Protein AF-A0A5C6LWB4-F1 (afdb_monomer_lite)

Organism: NCBI:txid79329

pLDDT: mean 80.81, std 18.56, range [27.53, 98.62]

Sequence (299 aa):
MVITASRKPGVINKKGVLVIDTIYKSIYPFRNNLTIAGDQDGNNMVLLDTAGKRITPPAGIQDANALKAYYEKIPVNERTKGHLIDGRYLVDMGNGITLNVRHGDAYYMDERKYVLWQFAKTADLPHHYDIDYQLMGYYPIKDDPAPVYHCKQALPSGVFSLTVMPDIREAENGFSNAGGYRTILANRSGQAITFNTYDHGLLMRMQAKTNTGDWRDIEDIARGCGNGFSDMTLRSGHYLHLTSPAYSGAIKTKLRLRFTYVSYGRSHTIFSNEFDGSINPGQLWRSEWNFPSTDYLRP

Structure (mmCIF, N/CA/C/O backbone):
data_AF-A0A5C6LWB4-F1
#
_entry.id   AF-A0A5C6LWB4-F1
#
loop_
_atom_site.group_PDB
_atom_site.id
_atom_site.type_symbol
_atom_site.label_atom_id
_atom_site.label_alt_id
_atom_site.label_comp_id
_atom_site.label_asym_id
_atom_site.label_entity_id
_atom_site.label_seq_id
_atom_site.pdbx_PDB_ins_code
_atom_site.Cartn_x
_atom_site.Cartn_y
_atom_site.Cartn_z
_atom_site.occupancy
_atom_site.B_iso_or_equiv
_atom_site.auth_seq_id
_atom_site.auth_comp_id
_atom_site.auth_asym_id
_atom_site.auth_atom_id
_atom_site.pdbx_PDB_model_num
ATOM 1 N N . MET A 1 1 ? 12.375 -3.338 -15.175 1.00 57.81 1 MET A N 1
ATOM 2 C CA . MET A 1 1 ? 13.617 -3.700 -14.433 1.00 57.81 1 MET A CA 1
ATOM 3 C C . MET A 1 1 ? 13.348 -3.522 -12.940 1.00 57.81 1 MET A C 1
ATOM 5 O O . MET A 1 1 ? 12.563 -2.649 -12.607 1.00 57.81 1 MET A O 1
ATOM 9 N N . VAL A 1 2 ? 13.933 -4.335 -12.055 1.00 56.06 2 VAL A N 1
ATOM 10 C CA . VAL A 1 2 ? 13.831 -4.178 -10.586 1.00 56.06 2 VAL A CA 1
ATOM 11 C C . VAL A 1 2 ? 15.204 -3.853 -10.001 1.00 56.06 2 VAL A C 1
ATOM 13 O O . VAL A 1 2 ? 16.206 -4.302 -10.548 1.00 56.06 2 VAL A O 1
ATOM 16 N N . ILE A 1 3 ? 15.270 -3.083 -8.914 1.00 60.41 3 ILE A N 1
ATOM 17 C CA . ILE A 1 3 ? 16.524 -2.751 -8.218 1.00 60.41 3 ILE A CA 1
ATOM 18 C C . ILE A 1 3 ? 16.369 -3.147 -6.750 1.00 60.41 3 ILE A C 1
ATOM 20 O O . ILE A 1 3 ? 15.380 -2.795 -6.112 1.00 60.41 3 ILE A O 1
ATOM 24 N N . THR A 1 4 ? 17.327 -3.903 -6.218 1.00 59.97 4 THR A N 1
ATOM 25 C CA . THR A 1 4 ? 17.326 -4.311 -4.804 1.00 59.97 4 THR A CA 1
ATOM 26 C C . THR A 1 4 ? 17.886 -3.224 -3.890 1.00 59.97 4 THR A C 1
ATOM 28 O O . THR A 1 4 ? 18.530 -2.278 -4.343 1.00 59.97 4 THR A O 1
ATOM 31 N N . ALA A 1 5 ? 17.737 -3.401 -2.574 1.00 48.06 5 ALA A N 1
ATOM 32 C CA . ALA A 1 5 ? 18.363 -2.535 -1.569 1.00 48.06 5 ALA A CA 1
ATOM 33 C C . ALA A 1 5 ? 19.899 -2.448 -1.703 1.00 48.06 5 ALA A C 1
ATOM 35 O O . ALA A 1 5 ? 20.496 -1.439 -1.338 1.00 48.06 5 ALA A O 1
ATOM 36 N N . SER A 1 6 ? 20.548 -3.469 -2.280 1.00 60.28 6 SER A N 1
ATOM 37 C CA . SER A 1 6 ? 21.988 -3.464 -2.580 1.00 60.28 6 SER A CA 1
ATOM 38 C C . SER A 1 6 ? 22.337 -2.804 -3.921 1.00 60.28 6 SER A C 1
ATOM 40 O O . SER A 1 6 ? 23.477 -2.902 -4.373 1.00 60.28 6 SER A O 1
ATOM 42 N N . ARG A 1 7 ? 21.370 -2.121 -4.554 1.00 73.06 7 ARG A N 1
ATOM 43 C CA . ARG A 1 7 ? 21.490 -1.419 -5.843 1.00 73.06 7 ARG A CA 1
ATOM 44 C C . ARG A 1 7 ? 21.867 -2.319 -7.018 1.00 73.06 7 ARG A C 1
ATOM 46 O O . ARG A 1 7 ? 22.409 -1.845 -8.014 1.00 73.06 7 ARG A O 1
ATOM 53 N N . LYS A 1 8 ? 21.573 -3.615 -6.925 1.00 77.00 8 LYS A N 1
ATOM 54 C CA . LYS A 1 8 ? 21.804 -4.555 -8.022 1.00 77.00 8 LYS A CA 1
ATOM 55 C C . LYS A 1 8 ? 20.540 -4.698 -8.874 1.00 77.00 8 LYS A C 1
ATOM 57 O O . LYS A 1 8 ? 19.478 -4.995 -8.313 1.00 77.00 8 LYS A O 1
ATOM 62 N N . PRO A 1 9 ? 20.617 -4.473 -10.196 1.00 76.88 9 PRO A N 1
ATOM 63 C CA . PRO A 1 9 ? 19.467 -4.619 -11.076 1.00 76.88 9 PRO A CA 1
ATOM 64 C C . PRO A 1 9 ? 19.109 -6.091 -11.311 1.00 76.88 9 PRO A C 1
ATOM 66 O O . PRO A 1 9 ? 19.978 -6.956 -11.341 1.00 76.88 9 PRO A O 1
ATOM 69 N N . GLY A 1 10 ? 17.825 -6.348 -11.547 1.00 79.44 10 GLY A N 1
ATOM 70 C CA . GLY A 1 10 ? 17.274 -7.612 -12.030 1.00 79.44 10 GLY A CA 1
ATOM 71 C C . GLY A 1 10 ? 16.169 -7.375 -13.061 1.00 79.44 10 GLY A C 1
ATOM 72 O O . GLY A 1 10 ? 15.691 -6.251 -13.253 1.00 79.44 10 GLY A O 1
ATOM 73 N N . VAL A 1 11 ? 15.733 -8.434 -13.739 1.00 79.00 11 VAL A N 1
ATOM 74 C CA . VAL A 1 11 ? 14.663 -8.359 -14.749 1.00 79.00 11 VAL A CA 1
ATOM 75 C C . VAL A 1 11 ? 13.534 -9.295 -14.360 1.00 79.00 11 VAL A C 1
ATOM 77 O O . VAL A 1 11 ? 13.777 -10.461 -14.074 1.00 79.00 11 VAL A O 1
ATOM 80 N N . ILE A 1 12 ? 12.303 -8.787 -14.377 1.00 69.88 12 ILE A N 1
ATOM 81 C CA . ILE A 1 12 ? 11.076 -9.565 -14.182 1.00 69.88 12 ILE A CA 1
ATOM 82 C C . ILE A 1 12 ? 10.326 -9.675 -15.513 1.00 69.88 12 ILE A C 1
ATOM 84 O O . ILE A 1 12 ? 10.354 -8.744 -16.317 1.00 69.88 12 ILE A O 1
ATOM 88 N N . ASN A 1 13 ? 9.669 -10.804 -15.762 1.00 72.88 13 ASN A N 1
ATOM 89 C CA . ASN A 1 13 ? 8.846 -10.994 -16.957 1.00 72.88 13 ASN A CA 1
ATOM 90 C C . ASN A 1 13 ? 7.405 -10.477 -16.763 1.00 72.88 13 ASN A C 1
ATOM 92 O O . ASN A 1 13 ? 7.024 -10.030 -15.681 1.00 72.88 13 ASN A O 1
ATOM 96 N N . LYS A 1 14 ? 6.566 -10.603 -17.805 1.00 59.12 14 LYS A N 1
ATOM 97 C CA . LYS A 1 14 ? 5.150 -10.171 -17.799 1.00 59.12 14 LYS A CA 1
ATOM 98 C C . LYS A 1 14 ? 4.276 -10.844 -16.724 1.00 59.12 14 LYS A C 1
ATOM 100 O O . LYS A 1 14 ? 3.179 -10.373 -16.465 1.00 59.12 14 LYS A O 1
ATOM 105 N N . LYS A 1 15 ? 4.736 -11.941 -16.112 1.00 65.12 15 LYS A N 1
ATOM 106 C CA . LYS A 1 15 ? 4.049 -12.646 -15.016 1.00 65.12 15 LYS A CA 1
ATOM 107 C C . LYS A 1 15 ? 4.567 -12.233 -13.630 1.00 65.12 15 LYS A C 1
ATOM 109 O O . LYS A 1 15 ? 4.210 -12.864 -12.645 1.00 65.12 15 LYS A O 1
ATOM 114 N N . GLY A 1 16 ? 5.450 -11.232 -13.549 1.00 56.75 16 GLY A N 1
ATOM 115 C CA . GLY A 1 16 ? 6.088 -10.806 -12.300 1.00 56.75 16 GLY A CA 1
ATOM 116 C C . GLY A 1 16 ? 7.175 -11.759 -11.790 1.00 56.75 16 GLY A C 1
ATOM 117 O O . GLY A 1 16 ? 7.636 -11.606 -10.663 1.00 56.75 16 GLY A O 1
ATOM 118 N N . VAL A 1 17 ? 7.599 -12.738 -12.597 1.00 70.50 17 VAL A N 1
ATOM 119 C CA . VAL A 1 17 ? 8.642 -13.703 -12.220 1.00 70.50 17 VAL A CA 1
ATOM 120 C C . VAL A 1 17 ? 10.015 -13.119 -12.536 1.00 70.50 17 VAL A C 1
ATOM 122 O O . VAL A 1 17 ? 10.234 -12.648 -13.653 1.00 70.50 17 VAL A O 1
ATOM 125 N N . LEU A 1 18 ? 10.939 -13.176 -11.574 1.00 71.44 18 LEU A N 1
ATOM 126 C CA . LEU A 1 18 ? 12.344 -12.806 -11.760 1.00 71.44 18 LEU A CA 1
ATOM 127 C C . LEU A 1 18 ? 13.003 -13.756 -12.768 1.00 71.44 18 LEU A C 1
ATOM 129 O O . LEU A 1 18 ? 13.075 -14.958 -12.534 1.00 71.44 18 LEU A O 1
ATOM 133 N N . VAL A 1 19 ? 13.448 -13.209 -13.898 1.00 81.06 19 VAL A N 1
ATOM 134 C CA . VAL A 1 19 ? 14.113 -13.946 -14.982 1.00 81.06 19 VAL A CA 1
ATOM 135 C C . VAL A 1 19 ? 15.610 -13.669 -15.042 1.00 81.06 19 VAL A C 1
ATOM 137 O O . VAL A 1 19 ? 16.363 -14.576 -15.354 1.00 81.06 19 VAL A O 1
ATOM 140 N N . ILE A 1 20 ? 16.067 -12.464 -14.687 1.00 81.38 20 ILE A N 1
ATOM 141 C CA . ILE A 1 20 ? 17.496 -12.183 -14.479 1.00 81.38 20 ILE A CA 1
ATOM 142 C C . ILE A 1 20 ? 17.686 -11.778 -13.027 1.00 81.38 20 ILE A C 1
ATOM 144 O O . ILE A 1 20 ? 17.099 -10.789 -12.582 1.00 81.38 20 ILE A O 1
ATOM 148 N N . ASP A 1 21 ? 18.497 -12.555 -12.313 1.00 82.88 21 ASP A N 1
ATOM 149 C CA . ASP A 1 21 ? 18.759 -12.364 -10.891 1.00 82.88 21 ASP A CA 1
ATOM 150 C C . ASP A 1 21 ? 19.533 -11.063 -10.618 1.00 82.88 21 ASP A C 1
ATOM 152 O O . ASP A 1 21 ? 20.300 -10.557 -11.438 1.00 82.88 21 ASP A O 1
ATOM 156 N N . THR A 1 22 ? 19.352 -10.548 -9.412 1.00 84.56 22 THR A N 1
ATOM 157 C CA . THR A 1 22 ? 19.897 -9.298 -8.877 1.00 84.56 22 THR A CA 1
ATOM 158 C C . THR A 1 22 ? 21.344 -9.448 -8.403 1.00 84.56 22 THR A C 1
ATOM 160 O O . THR A 1 22 ? 21.759 -8.905 -7.380 1.00 84.56 22 THR A O 1
ATOM 163 N N . ILE A 1 23 ? 22.135 -10.227 -9.140 1.00 89.19 23 ILE A N 1
ATOM 164 C CA . ILE A 1 23 ? 23.535 -10.528 -8.814 1.00 89.19 23 ILE A CA 1
ATOM 165 C C . ILE A 1 23 ? 24.520 -9.644 -9.583 1.00 89.19 23 ILE A C 1
ATOM 167 O O . ILE A 1 23 ? 25.641 -9.433 -9.110 1.00 89.19 23 ILE A O 1
ATOM 171 N N . TYR A 1 24 ? 24.085 -9.091 -10.717 1.00 86.94 24 TYR A N 1
ATOM 172 C CA . TYR A 1 24 ? 24.870 -8.220 -11.589 1.00 86.94 24 TYR A CA 1
ATOM 173 C C . TYR A 1 24 ? 24.910 -6.786 -11.056 1.00 86.94 24 TYR A C 1
ATOM 175 O O . TYR A 1 24 ? 24.019 -6.364 -10.325 1.00 86.94 24 TYR A O 1
ATOM 183 N N . LYS A 1 25 ? 25.950 -6.026 -11.412 1.00 86.31 25 LYS A N 1
ATOM 184 C CA . LYS A 1 25 ? 26.013 -4.582 -11.126 1.00 86.31 25 LYS A CA 1
ATOM 185 C C . LYS A 1 25 ? 25.412 -3.753 -12.260 1.00 86.31 25 LYS A C 1
ATOM 187 O O . LYS A 1 25 ? 24.976 -2.632 -12.027 1.00 86.31 25 LYS A O 1
ATOM 192 N N . SER A 1 26 ? 25.389 -4.299 -13.473 1.00 83.06 26 SER A N 1
ATOM 193 C CA . SER A 1 26 ? 24.797 -3.677 -14.652 1.00 83.06 26 SER A CA 1
ATOM 194 C C . SER A 1 26 ? 24.032 -4.716 -15.477 1.00 83.06 26 SER A C 1
ATOM 196 O O . SER A 1 26 ? 24.459 -5.864 -15.603 1.00 83.06 26 SER A O 1
ATOM 198 N N . ILE A 1 27 ? 22.884 -4.314 -16.024 1.00 83.31 27 ILE A N 1
ATOM 199 C CA . ILE A 1 27 ? 22.122 -5.068 -17.027 1.00 83.31 27 ILE A CA 1
ATOM 200 C C . ILE A 1 27 ? 21.783 -4.081 -18.136 1.00 83.31 27 ILE A C 1
ATOM 202 O O . ILE A 1 27 ? 21.199 -3.028 -17.876 1.00 83.31 27 ILE A O 1
ATOM 206 N N . TYR A 1 28 ? 22.168 -4.405 -19.364 1.00 83.88 28 TYR A N 1
ATOM 207 C CA . TYR A 1 28 ? 21.891 -3.565 -20.520 1.00 83.88 28 TYR A CA 1
ATOM 208 C C . TYR A 1 28 ? 20.440 -3.781 -20.991 1.00 83.88 28 TYR A C 1
ATOM 210 O O . TYR A 1 28 ? 19.790 -4.762 -20.615 1.00 83.88 28 TYR A O 1
ATOM 218 N N . PRO A 1 29 ? 19.883 -2.882 -21.818 1.00 80.19 29 PRO A N 1
ATOM 219 C CA . PRO A 1 29 ? 18.596 -3.128 -22.467 1.00 80.19 29 PRO A CA 1
ATOM 220 C C . PRO A 1 29 ? 18.587 -4.450 -23.252 1.00 80.19 29 PRO A C 1
ATOM 222 O O . PRO A 1 29 ? 19.631 -5.033 -23.514 1.00 80.19 29 PRO A O 1
ATOM 225 N N . PHE A 1 30 ? 17.421 -4.949 -23.646 1.00 81.38 30 PHE A N 1
ATOM 226 C CA . PHE A 1 30 ? 17.372 -6.084 -24.568 1.00 81.38 30 PHE A CA 1
ATOM 227 C C . PHE A 1 30 ? 17.515 -5.607 -26.020 1.00 81.38 30 PHE A C 1
ATOM 229 O O . PHE A 1 30 ? 16.911 -4.613 -26.415 1.00 81.38 30 PHE A O 1
ATOM 236 N N . ARG A 1 31 ? 18.270 -6.350 -26.832 1.00 81.50 31 ARG A N 1
ATOM 237 C CA . ARG A 1 31 ? 18.381 -6.225 -28.289 1.00 81.50 31 ARG A CA 1
ATOM 238 C C . ARG A 1 31 ? 18.106 -7.578 -28.910 1.00 81.50 31 ARG A C 1
ATOM 240 O O . ARG A 1 31 ? 18.829 -8.537 -28.665 1.00 81.50 31 ARG A O 1
ATOM 247 N N . ASN A 1 32 ? 17.032 -7.661 -29.687 1.00 83.12 32 ASN A N 1
ATOM 248 C CA . ASN A 1 32 ? 16.614 -8.906 -30.330 1.00 83.12 32 ASN A CA 1
ATOM 249 C C . ASN A 1 32 ? 16.542 -10.109 -29.367 1.00 83.12 32 ASN A C 1
ATOM 251 O O . ASN A 1 32 ? 17.082 -11.176 -29.645 1.00 83.12 32 ASN A O 1
ATOM 255 N N . ASN A 1 33 ? 15.880 -9.916 -28.222 1.00 85.81 33 ASN A N 1
ATOM 256 C CA . ASN A 1 33 ? 15.724 -10.916 -27.154 1.00 85.81 33 ASN A CA 1
ATOM 257 C C . ASN A 1 33 ? 17.022 -11.326 -26.432 1.00 85.81 33 ASN A C 1
ATOM 259 O O . ASN A 1 33 ? 17.005 -12.290 -25.669 1.00 85.81 33 ASN A O 1
ATOM 263 N N . LEU A 1 34 ? 18.116 -10.583 -26.614 1.00 88.12 34 LEU A N 1
ATOM 264 C CA . LEU A 1 34 ? 19.373 -10.777 -25.894 1.00 88.12 34 LEU A CA 1
ATOM 265 C C . LEU A 1 34 ? 19.736 -9.531 -25.086 1.00 88.12 34 LEU A C 1
ATOM 267 O O . LEU A 1 34 ? 19.479 -8.416 -25.521 1.00 88.12 34 LEU A O 1
ATOM 271 N N . THR A 1 35 ? 20.359 -9.696 -23.930 1.00 90.94 35 THR A N 1
ATOM 272 C CA . THR A 1 35 ? 20.972 -8.609 -23.156 1.00 90.94 35 THR A CA 1
ATOM 273 C C . THR A 1 35 ? 22.362 -9.028 -22.701 1.00 90.94 35 THR A C 1
ATOM 275 O O . THR A 1 35 ? 22.688 -10.213 -22.706 1.00 90.94 35 THR A O 1
ATOM 278 N N . ILE A 1 36 ? 23.185 -8.067 -22.300 1.00 93.81 36 ILE A N 1
ATOM 279 C CA . ILE A 1 36 ? 24.426 -8.335 -21.585 1.00 93.81 36 ILE A CA 1
ATOM 280 C C . ILE A 1 36 ? 24.315 -7.830 -20.145 1.00 93.81 36 ILE A C 1
ATOM 282 O O . ILE A 1 36 ? 23.753 -6.765 -19.885 1.00 93.81 36 ILE A O 1
ATOM 286 N N . ALA A 1 37 ? 24.846 -8.600 -19.202 1.00 92.56 37 ALA A N 1
ATOM 287 C CA . ALA A 1 37 ? 24.862 -8.263 -17.782 1.00 92.56 37 ALA A CA 1
ATOM 288 C C . ALA A 1 37 ? 26.243 -8.536 -17.190 1.00 92.56 37 ALA A C 1
ATOM 290 O O . ALA A 1 37 ? 26.917 -9.471 -17.620 1.00 92.56 37 ALA A O 1
ATOM 291 N N . GLY A 1 38 ? 26.681 -7.741 -16.216 1.00 91.19 38 GLY A N 1
ATOM 292 C CA . GLY A 1 38 ? 28.029 -7.886 -15.673 1.00 91.19 38 GLY A CA 1
ATOM 293 C C . GLY A 1 38 ? 28.346 -6.986 -14.489 1.00 91.19 38 GLY A C 1
ATOM 294 O O . GLY A 1 38 ? 27.456 -6.470 -13.804 1.00 91.19 38 GLY A O 1
ATOM 295 N N . ASP A 1 39 ? 29.639 -6.829 -14.223 1.00 85.38 39 ASP A N 1
ATOM 296 C CA . ASP A 1 39 ? 30.156 -5.831 -13.291 1.00 85.38 39 ASP A CA 1
ATOM 297 C C . ASP A 1 39 ? 30.087 -4.405 -13.883 1.00 85.38 39 ASP A C 1
ATOM 299 O O . ASP A 1 39 ? 29.607 -4.186 -14.997 1.00 85.38 39 ASP A O 1
ATOM 303 N N . GLN A 1 40 ? 30.464 -3.405 -13.082 1.00 70.88 40 GLN A N 1
ATOM 304 C CA . GLN A 1 40 ? 30.456 -1.995 -13.497 1.00 70.88 40 GLN A CA 1
ATOM 305 C C . GLN A 1 40 ? 31.555 -1.688 -14.513 1.00 70.88 40 GLN A C 1
ATOM 307 O O . GLN A 1 40 ? 31.340 -0.877 -15.409 1.00 70.88 40 GLN A O 1
ATOM 312 N N . ASP A 1 41 ? 32.690 -2.373 -14.392 1.00 74.44 41 ASP A N 1
ATOM 313 C CA . ASP A 1 41 ? 33.876 -2.125 -15.213 1.00 74.44 41 ASP A CA 1
ATOM 314 C C . ASP A 1 41 ? 33.797 -2.839 -16.569 1.00 74.44 41 ASP A C 1
ATOM 316 O O . ASP A 1 41 ? 34.658 -2.656 -17.424 1.00 74.44 41 ASP A O 1
ATOM 320 N N . GLY A 1 42 ? 32.747 -3.642 -16.777 1.00 68.81 42 GLY A N 1
ATOM 321 C CA . GLY A 1 42 ? 32.519 -4.373 -18.013 1.00 68.81 42 GLY A CA 1
ATOM 322 C C . GLY A 1 42 ? 33.547 -5.470 -18.245 1.00 68.81 42 GLY A C 1
ATOM 323 O O . GLY A 1 42 ? 33.737 -5.839 -19.389 1.00 68.81 42 GLY A O 1
ATOM 324 N N . ASN A 1 43 ? 34.199 -5.990 -17.204 1.00 77.25 43 ASN A N 1
ATOM 325 C CA . ASN A 1 43 ? 35.202 -7.052 -17.310 1.00 77.25 43 ASN A CA 1
ATOM 326 C C . ASN A 1 43 ? 34.563 -8.446 -17.256 1.00 77.25 43 ASN A C 1
ATOM 328 O O . ASN A 1 43 ? 35.049 -9.377 -17.893 1.00 77.25 43 ASN A O 1
ATOM 332 N N . ASN A 1 44 ? 33.444 -8.590 -16.541 1.00 88.31 44 ASN A N 1
ATOM 333 C CA . ASN A 1 44 ? 32.740 -9.863 -16.374 1.00 88.31 44 ASN A CA 1
ATOM 334 C C . ASN A 1 44 ? 31.339 -9.801 -16.980 1.00 88.31 44 ASN A C 1
ATOM 336 O O . ASN A 1 44 ? 30.334 -9.854 -16.266 1.00 88.31 44 ASN A O 1
ATOM 340 N N . MET A 1 45 ? 31.267 -9.655 -18.302 1.00 93.00 45 MET A N 1
ATOM 341 C CA . MET A 1 45 ? 29.995 -9.611 -19.019 1.00 93.00 45 MET A CA 1
ATOM 342 C C . MET A 1 45 ? 29.550 -10.999 -19.475 1.00 93.00 45 MET A C 1
ATOM 344 O O . MET A 1 45 ? 30.337 -11.798 -19.976 1.00 93.00 45 MET A O 1
ATOM 348 N N . VAL A 1 46 ? 28.255 -11.266 -19.343 1.00 95.69 46 VAL A N 1
ATOM 349 C CA . VAL A 1 46 ? 27.595 -12.453 -19.888 1.00 95.69 46 VAL A CA 1
ATOM 350 C C . VAL A 1 46 ? 26.472 -12.037 -20.821 1.00 95.69 46 VAL A C 1
ATOM 352 O O . VAL A 1 46 ? 25.771 -11.065 -20.552 1.00 95.69 46 VAL A O 1
ATOM 355 N N . LEU A 1 47 ? 26.288 -12.790 -21.902 1.00 95.81 47 LEU A N 1
ATOM 356 C CA . LEU A 1 47 ? 25.137 -12.665 -22.791 1.00 95.81 47 LEU A CA 1
ATOM 357 C C . LEU A 1 47 ? 23.992 -13.512 -22.236 1.00 95.81 47 LEU A C 1
ATOM 359 O O . LEU A 1 47 ? 24.191 -14.683 -21.914 1.00 95.81 47 LEU A O 1
ATOM 363 N N . LEU A 1 48 ? 22.808 -12.926 -22.116 1.00 93.81 48 LEU A N 1
ATOM 364 C CA . LEU A 1 48 ? 21.616 -13.543 -21.544 1.00 93.81 48 LEU A CA 1
ATOM 365 C C . LEU A 1 48 ? 20.446 -13.445 -22.524 1.00 93.81 48 LEU A C 1
ATOM 367 O O . LEU A 1 48 ? 20.322 -12.451 -23.238 1.00 93.81 48 LEU A O 1
ATOM 371 N N . ASP A 1 49 ? 19.565 -14.443 -22.530 1.00 91.38 49 ASP A N 1
ATOM 372 C CA . ASP A 1 49 ? 18.263 -14.359 -23.201 1.00 91.38 49 ASP A CA 1
ATOM 373 C C . ASP A 1 49 ? 17.170 -13.755 -22.295 1.00 91.38 49 ASP A C 1
ATOM 375 O O . ASP A 1 49 ? 17.411 -13.353 -21.154 1.00 91.38 49 ASP A O 1
ATOM 379 N N . THR A 1 50 ? 15.933 -13.680 -22.795 1.00 86.62 50 THR A N 1
ATOM 380 C CA . THR A 1 50 ? 14.774 -13.143 -22.051 1.00 86.62 50 THR A CA 1
ATOM 381 C C . THR A 1 50 ? 14.354 -13.978 -20.840 1.00 86.62 50 THR A C 1
ATOM 383 O O . THR A 1 50 ? 13.568 -13.505 -20.022 1.00 86.62 50 THR A O 1
ATOM 386 N N . ALA A 1 51 ? 14.837 -15.216 -20.727 1.00 86.50 51 ALA A N 1
ATOM 387 C CA . ALA A 1 51 ? 14.657 -16.065 -19.555 1.00 86.50 51 ALA A CA 1
ATOM 388 C C . ALA A 1 51 ? 15.850 -15.967 -18.583 1.00 86.50 51 ALA A C 1
ATOM 390 O O . ALA A 1 51 ? 15.884 -16.697 -17.597 1.00 86.50 51 ALA A O 1
ATOM 391 N N . GLY A 1 52 ? 16.823 -15.092 -18.872 1.00 87.19 52 GLY A N 1
ATOM 392 C CA . GLY A 1 52 ? 18.071 -14.940 -18.128 1.00 87.19 52 GLY A CA 1
ATOM 393 C C . GLY A 1 52 ? 19.027 -16.116 -18.256 1.00 87.19 52 GLY A C 1
ATOM 394 O O . GLY A 1 52 ? 19.975 -16.234 -17.478 1.00 87.19 52 GLY A O 1
ATOM 395 N N . LYS A 1 53 ? 18.817 -16.990 -19.243 1.00 93.75 53 LYS A N 1
ATOM 396 C CA . LYS A 1 53 ? 19.738 -18.083 -19.534 1.00 93.75 53 LYS A CA 1
ATOM 397 C C . LYS A 1 53 ? 20.967 -17.524 -20.238 1.00 93.75 53 LYS A C 1
ATOM 399 O O . LYS A 1 53 ? 20.854 -16.735 -21.174 1.00 93.75 53 LYS A O 1
ATOM 404 N N . ARG A 1 54 ? 22.151 -17.975 -19.814 1.00 95.31 54 ARG A N 1
ATOM 405 C CA . ARG A 1 54 ? 23.414 -17.633 -20.476 1.00 95.31 54 ARG A CA 1
ATOM 406 C C . ARG A 1 54 ? 23.448 -18.199 -21.891 1.00 95.31 54 ARG A C 1
ATOM 408 O O . ARG A 1 54 ? 23.208 -19.389 -22.094 1.00 95.31 54 ARG A O 1
ATOM 415 N N . ILE A 1 55 ? 23.784 -17.339 -22.840 1.00 96.12 55 ILE A N 1
ATOM 416 C CA . ILE A 1 55 ? 23.955 -17.671 -24.248 1.00 96.12 55 ILE A CA 1
ATOM 417 C C . ILE A 1 55 ? 25.443 -17.624 -24.571 1.00 96.12 55 ILE A C 1
ATOM 419 O O . ILE A 1 55 ? 26.126 -16.659 -24.233 1.00 96.12 55 ILE A O 1
ATOM 423 N N . THR A 1 56 ? 25.946 -18.667 -25.228 1.00 94.75 56 THR A N 1
ATOM 424 C CA . THR A 1 56 ? 27.322 -18.685 -25.730 1.00 94.75 56 THR A CA 1
ATOM 425 C C . THR A 1 56 ? 27.437 -17.697 -26.893 1.00 94.75 56 THR A C 1
ATOM 427 O O . THR A 1 56 ? 26.706 -17.849 -27.876 1.00 94.75 56 THR A O 1
ATOM 430 N N . PRO A 1 57 ? 28.318 -16.684 -26.812 1.00 91.12 57 PRO A N 1
ATOM 431 C CA . PRO A 1 57 ? 28.544 -15.770 -27.925 1.00 91.12 57 PRO A CA 1
ATOM 432 C C . PRO A 1 57 ? 29.141 -16.499 -29.145 1.00 91.12 57 PRO A C 1
ATOM 434 O O . PRO A 1 57 ? 29.736 -17.568 -28.989 1.00 91.12 57 PRO A O 1
ATOM 437 N N . PRO A 1 58 ? 29.026 -15.937 -30.363 1.00 92.88 58 PRO A N 1
ATOM 438 C CA . PRO A 1 58 ? 29.721 -16.461 -31.536 1.00 92.88 58 PRO A CA 1
ATOM 439 C C . PRO A 1 58 ? 31.233 -16.641 -31.335 1.00 92.88 58 PRO A C 1
ATOM 441 O O . PRO A 1 58 ? 31.873 -15.908 -30.577 1.00 92.88 58 PRO A O 1
ATOM 444 N N . ALA A 1 59 ? 31.811 -17.595 -32.071 1.00 91.81 59 ALA A N 1
ATOM 445 C CA . ALA A 1 59 ? 33.247 -17.851 -32.056 1.00 91.81 59 ALA A CA 1
ATOM 446 C C . ALA A 1 59 ? 34.045 -16.573 -32.383 1.00 91.81 59 ALA A C 1
ATOM 448 O O . ALA A 1 59 ? 33.714 -15.850 -33.322 1.00 91.81 59 ALA A O 1
ATOM 449 N N . GLY A 1 60 ? 35.096 -16.306 -31.603 1.00 88.44 60 GLY A N 1
ATOM 450 C CA . GLY A 1 60 ? 35.947 -15.116 -31.750 1.00 88.44 60 GLY A CA 1
ATOM 451 C C . GLY A 1 60 ? 35.665 -13.990 -30.750 1.00 88.44 60 GLY A C 1
ATOM 452 O O . GLY A 1 60 ? 36.459 -13.060 -30.660 1.00 88.44 60 GLY A O 1
ATOM 453 N N . ILE A 1 61 ? 34.599 -14.083 -29.953 1.00 91.88 61 ILE A N 1
ATOM 454 C CA . ILE A 1 61 ? 34.362 -13.181 -28.817 1.00 91.88 61 ILE A CA 1
ATOM 455 C C . ILE A 1 61 ? 35.027 -13.783 -27.577 1.00 91.88 61 ILE A C 1
ATOM 457 O O . ILE A 1 61 ? 34.514 -14.740 -27.004 1.00 91.88 61 ILE A O 1
ATOM 461 N N . GLN A 1 62 ? 36.189 -13.248 -27.201 1.00 88.00 62 GLN A N 1
ATOM 462 C CA . GLN A 1 62 ? 37.033 -13.800 -26.126 1.00 88.00 62 GLN A CA 1
ATOM 463 C C . GLN A 1 62 ? 37.055 -12.938 -24.860 1.00 88.00 62 GLN A C 1
ATOM 465 O O . GLN A 1 62 ? 37.492 -13.395 -23.808 1.00 88.00 62 GLN A O 1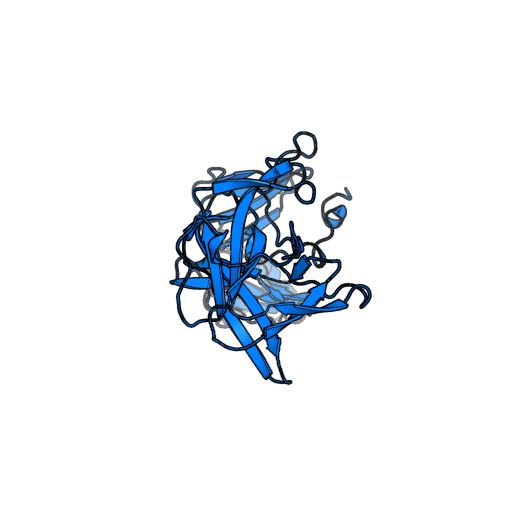
ATOM 470 N N . ASP A 1 63 ? 36.576 -11.701 -24.951 1.00 91.12 63 ASP A N 1
ATOM 471 C CA . ASP A 1 63 ? 36.554 -10.762 -23.841 1.00 91.12 63 ASP A CA 1
ATOM 472 C C . ASP A 1 63 ? 35.267 -9.934 -23.840 1.00 91.12 63 ASP A C 1
ATOM 474 O O . ASP A 1 63 ? 34.434 -9.983 -24.755 1.00 91.12 63 ASP A O 1
ATOM 478 N N . ALA A 1 64 ? 35.091 -9.176 -22.768 1.00 89.38 64 ALA A N 1
ATOM 479 C CA . ALA A 1 64 ? 33.881 -8.420 -22.544 1.00 89.38 64 ALA A CA 1
ATOM 480 C C . ALA A 1 64 ? 33.749 -7.174 -23.440 1.00 89.38 64 ALA A C 1
ATOM 482 O O . ALA A 1 64 ? 32.626 -6.801 -23.781 1.00 89.38 64 ALA A O 1
ATOM 483 N N . ASN A 1 65 ? 34.855 -6.586 -23.911 1.00 89.62 65 ASN A N 1
ATOM 484 C CA . ASN A 1 65 ? 34.812 -5.498 -24.892 1.00 89.62 65 ASN A CA 1
ATOM 485 C C . ASN A 1 65 ? 34.328 -6.019 -26.249 1.00 89.62 65 ASN A C 1
ATOM 487 O O . ASN A 1 65 ? 33.449 -5.417 -26.868 1.00 89.62 65 ASN A O 1
ATOM 491 N N . ALA A 1 66 ? 34.839 -7.172 -26.682 1.00 91.88 66 ALA A N 1
ATOM 492 C CA . ALA A 1 66 ? 34.385 -7.865 -27.879 1.00 91.88 66 ALA A CA 1
ATOM 493 C C . ALA A 1 66 ? 32.913 -8.284 -27.755 1.00 91.88 66 ALA A C 1
ATOM 495 O O . ALA A 1 66 ? 32.150 -8.135 -28.712 1.00 91.88 66 ALA A O 1
ATOM 496 N N . LEU A 1 67 ? 32.487 -8.748 -26.573 1.00 93.25 67 LEU A N 1
ATOM 497 C CA . LEU A 1 67 ? 31.092 -9.106 -26.324 1.00 93.25 67 LEU A CA 1
ATOM 498 C C . LEU A 1 67 ? 30.174 -7.885 -26.376 1.00 93.25 67 LEU A C 1
ATOM 500 O O . LEU A 1 67 ? 29.114 -7.944 -26.998 1.00 93.25 67 LEU A O 1
ATOM 504 N N . LYS A 1 68 ? 30.584 -6.773 -25.764 1.00 90.81 68 LYS A N 1
ATOM 505 C CA . LYS A 1 68 ? 29.852 -5.509 -25.813 1.00 90.81 68 LYS A CA 1
ATOM 506 C C . LYS A 1 68 ? 29.741 -4.994 -27.247 1.00 90.81 68 LYS A C 1
ATOM 508 O O . LYS A 1 68 ? 28.6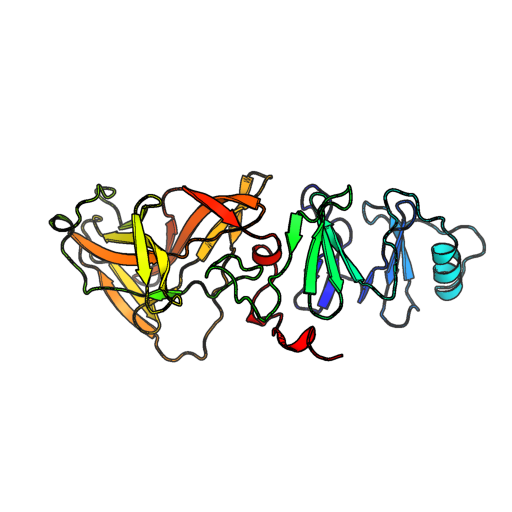36 -4.703 -27.694 1.00 90.81 68 LYS A O 1
ATOM 513 N N . ALA A 1 69 ? 30.844 -4.983 -27.996 1.00 91.56 69 ALA A N 1
ATOM 514 C CA . ALA A 1 69 ? 30.859 -4.577 -29.400 1.00 91.56 69 ALA A CA 1
ATOM 515 C C . ALA A 1 69 ? 29.987 -5.487 -30.283 1.00 91.56 69 ALA A C 1
ATOM 517 O O . ALA A 1 69 ? 29.318 -5.013 -31.200 1.00 91.56 69 ALA A O 1
ATOM 518 N N . TYR A 1 70 ? 29.967 -6.796 -30.015 1.00 93.62 70 TYR A N 1
ATOM 519 C CA . TYR A 1 70 ? 29.053 -7.731 -30.671 1.00 93.62 70 TYR A CA 1
ATOM 520 C C . TYR A 1 70 ? 27.594 -7.410 -30.342 1.00 93.62 70 TYR A C 1
ATOM 522 O O . TYR A 1 70 ? 26.775 -7.266 -31.246 1.00 93.62 70 TYR A O 1
ATOM 530 N N . TYR A 1 71 ? 27.279 -7.258 -29.058 1.00 90.75 71 TYR A N 1
ATOM 531 C CA . TYR A 1 71 ? 25.940 -6.939 -28.584 1.00 90.75 71 TYR A CA 1
ATOM 532 C C . TYR A 1 71 ? 25.416 -5.617 -29.172 1.00 90.75 71 TYR A C 1
ATOM 534 O O . TYR A 1 71 ? 24.265 -5.540 -29.599 1.00 90.75 71 TYR A O 1
ATOM 542 N N . GLU A 1 72 ? 26.260 -4.589 -29.275 1.00 87.94 72 GLU A N 1
ATOM 543 C CA . GLU A 1 72 ? 25.901 -3.294 -29.865 1.00 87.94 72 GLU A CA 1
ATOM 544 C C . GLU A 1 72 ? 25.570 -3.387 -31.363 1.00 87.94 72 GLU A C 1
ATOM 546 O O . GLU A 1 72 ? 24.748 -2.605 -31.850 1.00 87.94 72 GLU A O 1
ATOM 551 N N . LYS A 1 73 ? 26.134 -4.377 -32.071 1.00 90.81 73 LYS A N 1
ATOM 552 C CA . LYS A 1 73 ? 25.816 -4.692 -33.475 1.00 90.81 73 LYS A CA 1
ATOM 553 C C . LYS A 1 73 ? 24.530 -5.502 -33.643 1.00 90.81 73 LYS A C 1
ATOM 555 O O . LYS A 1 73 ? 24.028 -5.581 -34.764 1.00 90.81 73 LYS A O 1
ATOM 560 N N . ILE A 1 74 ? 23.991 -6.111 -32.581 1.00 84.81 74 ILE A N 1
ATOM 561 C CA . ILE A 1 74 ? 22.730 -6.855 -32.672 1.00 84.81 74 ILE A CA 1
ATOM 562 C C . ILE A 1 74 ? 21.626 -5.866 -33.071 1.00 84.81 74 ILE A C 1
ATOM 564 O O . ILE A 1 74 ? 21.418 -4.864 -32.371 1.00 84.81 74 ILE A O 1
ATOM 568 N N . PRO A 1 75 ? 20.908 -6.125 -34.182 1.00 75.44 75 PRO A N 1
ATOM 569 C CA . PRO A 1 75 ? 19.849 -5.242 -34.629 1.00 75.44 75 PRO A CA 1
ATOM 570 C C . PRO A 1 75 ? 18.779 -5.169 -33.550 1.00 75.44 75 PRO A C 1
ATOM 572 O O . PRO A 1 75 ? 18.329 -6.178 -33.009 1.00 75.44 75 PRO A O 1
ATOM 575 N N . VAL A 1 76 ? 18.353 -3.957 -33.232 1.00 61.81 76 VAL A N 1
ATOM 576 C CA . VAL A 1 76 ? 17.255 -3.771 -32.296 1.00 61.81 76 VAL A CA 1
ATOM 577 C C . VAL A 1 76 ? 15.968 -4.083 -33.052 1.00 61.81 76 VAL A C 1
ATOM 579 O O . VAL A 1 76 ? 15.610 -3.361 -33.983 1.00 61.81 76 VAL A O 1
ATOM 582 N N . ASN A 1 77 ? 15.300 -5.187 -32.709 1.00 54.81 77 ASN A N 1
ATOM 583 C CA . ASN A 1 77 ? 14.013 -5.506 -33.325 1.00 54.81 77 ASN A CA 1
ATOM 584 C C . ASN A 1 77 ? 12.992 -4.397 -32.983 1.00 54.81 77 ASN A C 1
ATOM 586 O O . ASN A 1 77 ? 13.103 -3.751 -31.939 1.00 54.81 77 ASN A O 1
ATOM 590 N N . GLU A 1 78 ? 11.984 -4.166 -33.831 1.00 45.59 78 GLU A N 1
ATOM 591 C CA . GLU A 1 78 ? 10.995 -3.098 -33.585 1.00 45.59 78 GLU A CA 1
ATOM 592 C C . GLU A 1 78 ? 10.238 -3.253 -32.253 1.00 45.59 78 GLU A C 1
ATOM 594 O O . GLU A 1 78 ? 9.782 -2.262 -31.692 1.00 45.59 78 GLU A O 1
ATOM 599 N N . ARG A 1 79 ? 10.185 -4.473 -31.694 1.00 42.91 79 ARG A N 1
ATOM 600 C CA . ARG A 1 79 ? 9.592 -4.789 -30.382 1.00 42.91 79 ARG A CA 1
ATOM 601 C C . ARG A 1 79 ? 10.479 -4.436 -29.172 1.00 42.91 79 ARG A C 1
ATOM 603 O O . ARG A 1 79 ? 9.964 -4.359 -28.067 1.00 42.91 79 ARG A O 1
ATOM 610 N N . THR A 1 80 ? 11.787 -4.237 -29.353 1.00 39.34 80 THR A N 1
ATOM 611 C CA . THR A 1 80 ? 12.799 -3.954 -28.303 1.00 39.34 80 THR A CA 1
ATOM 612 C C . THR A 1 80 ? 13.494 -2.612 -28.514 1.00 39.34 80 THR A C 1
ATOM 614 O O . THR A 1 80 ? 14.470 -2.291 -27.839 1.00 39.34 80 THR A O 1
ATOM 617 N N . LYS A 1 81 ? 12.990 -1.807 -29.454 1.00 37.53 81 LYS A N 1
ATOM 618 C CA . LYS A 1 81 ? 13.518 -0.491 -29.808 1.00 37.53 81 LYS A CA 1
ATOM 619 C C . LYS A 1 81 ? 13.223 0.521 -28.700 1.00 37.53 81 LYS A C 1
ATOM 621 O O . LYS A 1 81 ? 12.391 1.411 -28.843 1.00 37.53 81 LYS A O 1
ATOM 626 N N . GLY A 1 82 ? 13.949 0.396 -27.590 1.00 37.75 82 GLY A N 1
ATOM 627 C CA . GLY A 1 82 ? 14.227 1.506 -26.693 1.00 37.75 82 GLY A CA 1
ATOM 628 C C . GLY A 1 82 ? 15.003 2.541 -27.495 1.00 37.75 82 GLY A C 1
ATOM 629 O O . GLY A 1 82 ? 16.206 2.411 -27.705 1.00 37.75 82 GLY A O 1
ATOM 630 N N . HIS A 1 83 ? 14.292 3.517 -28.047 1.00 34.91 83 HIS A N 1
ATOM 631 C CA . HIS A 1 83 ? 14.926 4.613 -28.754 1.00 34.91 83 HIS A CA 1
ATOM 632 C C . HIS A 1 83 ? 15.480 5.618 -27.742 1.00 34.91 83 HIS A C 1
ATOM 634 O O . HIS A 1 83 ? 14.728 6.168 -26.940 1.00 34.91 83 HIS A O 1
ATOM 640 N N . LEU A 1 84 ? 16.765 5.947 -27.874 1.00 35.12 84 LEU A N 1
ATOM 641 C CA . LEU A 1 84 ? 17.236 7.297 -27.589 1.00 35.12 84 LEU A CA 1
ATOM 642 C C . LEU A 1 84 ? 16.672 8.193 -28.695 1.00 35.12 84 LEU A C 1
ATOM 644 O O . LEU A 1 84 ? 17.076 8.106 -29.852 1.00 35.12 84 LEU A O 1
ATOM 648 N N . ILE A 1 85 ? 15.685 9.006 -28.346 1.00 36.00 85 ILE A N 1
ATOM 649 C CA . ILE A 1 85 ? 15.269 10.155 -29.149 1.00 36.00 85 ILE A CA 1
ATOM 650 C C . ILE A 1 85 ? 15.703 11.349 -28.298 1.00 36.00 85 ILE A C 1
ATOM 652 O O . ILE A 1 85 ? 15.291 11.410 -27.152 1.00 36.00 85 ILE A O 1
ATOM 656 N N . ASP A 1 86 ? 16.587 12.226 -28.763 1.00 33.97 86 ASP A N 1
ATOM 657 C CA . ASP A 1 86 ? 17.069 13.422 -28.035 1.00 33.97 86 ASP A CA 1
ATOM 658 C C . ASP A 1 86 ? 17.512 13.227 -26.559 1.00 33.97 86 ASP A C 1
ATOM 660 O O . ASP A 1 86 ? 17.079 13.977 -25.688 1.00 33.97 86 ASP A O 1
ATOM 664 N N . GLY A 1 87 ? 18.335 12.223 -26.224 1.00 34.81 87 GLY A N 1
ATOM 665 C CA . GLY A 1 87 ? 18.939 12.128 -24.873 1.00 34.81 87 GLY A CA 1
ATOM 666 C C . GLY A 1 87 ? 18.051 11.578 -23.735 1.00 34.81 87 GLY A C 1
ATOM 667 O O . GLY A 1 87 ? 18.290 11.892 -22.574 1.00 34.81 87 GLY A O 1
ATOM 668 N N . ARG A 1 88 ? 17.023 10.772 -24.037 1.00 43.41 88 ARG A N 1
ATOM 669 C CA . ARG A 1 88 ? 15.986 10.298 -23.084 1.00 43.41 88 ARG A CA 1
ATOM 670 C C . ARG A 1 88 ? 16.265 8.908 -22.475 1.00 43.41 88 ARG A C 1
ATOM 672 O O . ARG A 1 88 ? 16.794 8.034 -23.161 1.00 43.41 88 ARG A O 1
ATOM 679 N N . TYR A 1 89 ? 15.803 8.673 -21.239 1.00 47.84 89 TYR A N 1
ATOM 680 C CA . TYR A 1 89 ? 15.766 7.353 -20.581 1.00 47.84 89 TYR A CA 1
ATOM 681 C C . TYR A 1 89 ? 14.359 6.742 -20.649 1.00 47.84 89 TYR A C 1
ATOM 683 O O . TYR A 1 89 ? 13.379 7.381 -20.267 1.00 47.84 89 TYR A O 1
ATOM 691 N N . LEU A 1 90 ? 14.269 5.491 -21.112 1.00 44.94 90 LEU A N 1
ATOM 692 C CA . LEU A 1 90 ? 13.051 4.680 -21.101 1.00 44.94 90 LEU A CA 1
ATOM 693 C C . LEU A 1 90 ? 13.255 3.498 -20.150 1.00 44.94 90 LEU A C 1
ATOM 695 O O . LEU A 1 90 ? 14.144 2.676 -20.375 1.00 44.94 90 LEU A O 1
ATOM 699 N N . VAL A 1 91 ? 12.441 3.404 -19.100 1.00 52.38 91 VAL A N 1
ATOM 700 C CA . VAL A 1 91 ? 12.434 2.256 -18.184 1.00 52.38 91 VAL A CA 1
ATOM 701 C C . VAL A 1 91 ? 11.197 1.419 -18.485 1.00 52.38 91 VAL A C 1
ATOM 703 O O . VAL A 1 91 ? 10.073 1.871 -18.287 1.00 52.38 91 VAL A O 1
ATOM 706 N N . ASP A 1 92 ? 11.392 0.198 -18.982 1.00 50.97 92 ASP A N 1
ATOM 707 C CA . ASP A 1 92 ? 10.305 -0.780 -19.091 1.00 50.97 92 ASP A CA 1
ATOM 708 C C . ASP A 1 92 ? 9.882 -1.218 -17.679 1.00 50.97 92 ASP A C 1
ATOM 710 O O . ASP A 1 92 ? 10.670 -1.807 -16.916 1.00 50.97 92 ASP A O 1
ATOM 714 N N . MET A 1 93 ? 8.636 -0.889 -17.339 1.00 52.88 93 MET A N 1
ATOM 715 C CA . MET A 1 93 ? 8.014 -1.111 -16.035 1.00 52.88 93 MET A CA 1
ATOM 716 C C . MET A 1 93 ? 7.278 -2.456 -15.963 1.00 52.88 93 MET A C 1
ATOM 718 O O . MET A 1 93 ? 6.828 -2.849 -14.887 1.00 52.88 93 MET A O 1
ATOM 722 N N . GLY A 1 94 ? 7.159 -3.177 -17.083 1.00 44.19 94 GLY A N 1
ATOM 723 C CA . GLY A 1 94 ? 6.291 -4.344 -17.223 1.00 44.19 94 GLY A CA 1
ATOM 724 C C . GLY A 1 94 ? 4.853 -3.981 -17.617 1.00 44.19 94 GLY A C 1
ATOM 725 O O . GLY A 1 94 ? 4.470 -2.816 -17.681 1.00 44.19 94 GLY A O 1
ATOM 726 N N . ASN A 1 95 ? 4.039 -5.001 -17.925 1.00 46.44 95 ASN A N 1
ATOM 727 C CA . ASN A 1 95 ? 2.631 -4.867 -18.353 1.00 46.44 95 ASN A CA 1
ATOM 728 C C . ASN A 1 95 ? 2.393 -3.967 -19.584 1.00 46.44 95 ASN A C 1
ATOM 730 O O . ASN A 1 95 ? 1.296 -3.446 -19.763 1.00 46.44 95 ASN A O 1
ATOM 734 N N . GLY A 1 96 ? 3.405 -3.798 -20.439 1.00 53.56 96 GLY A N 1
ATOM 735 C CA . GLY A 1 96 ? 3.312 -2.935 -21.615 1.00 53.56 96 GLY A CA 1
ATOM 736 C C . GLY A 1 96 ? 3.421 -1.444 -21.298 1.00 53.56 96 GLY A C 1
ATOM 737 O O . GLY A 1 96 ? 3.058 -0.632 -22.142 1.00 53.56 96 GLY A O 1
ATOM 738 N N . ILE A 1 97 ? 3.901 -1.086 -20.099 1.00 52.88 97 ILE A N 1
ATOM 739 C CA . ILE A 1 97 ? 4.075 0.296 -19.656 1.00 52.88 97 ILE A CA 1
ATOM 740 C C . ILE A 1 97 ? 5.561 0.664 -19.657 1.00 52.88 97 ILE A C 1
ATOM 742 O O . ILE A 1 97 ? 6.386 -0.018 -19.051 1.00 52.88 97 ILE A O 1
ATOM 746 N N . THR A 1 98 ? 5.903 1.781 -20.293 1.00 67.44 98 THR A N 1
ATOM 747 C CA . THR A 1 98 ? 7.255 2.357 -20.270 1.00 67.44 98 THR A CA 1
ATOM 748 C C . THR A 1 98 ? 7.237 3.706 -19.564 1.00 67.44 98 THR A C 1
ATOM 750 O O . THR A 1 98 ? 6.439 4.565 -19.927 1.00 67.44 98 THR A O 1
ATOM 753 N N . LEU A 1 99 ? 8.122 3.906 -18.588 1.00 59.06 99 LEU A N 1
ATOM 754 C CA . LEU A 1 99 ? 8.383 5.205 -17.970 1.00 59.06 99 LEU A CA 1
ATOM 755 C C . LEU A 1 99 ? 9.391 5.986 -18.821 1.00 59.06 99 LEU A C 1
ATOM 757 O O . LEU A 1 99 ? 10.458 5.472 -19.152 1.00 59.06 99 LEU A O 1
ATOM 761 N N . ASN A 1 100 ? 9.065 7.228 -19.150 1.00 65.81 100 ASN A N 1
ATOM 762 C CA . ASN A 1 100 ? 9.896 8.161 -19.901 1.00 65.81 100 ASN A CA 1
ATOM 763 C C . ASN A 1 100 ? 10.103 9.425 -19.075 1.00 65.81 100 ASN A C 1
ATOM 765 O O . ASN A 1 100 ? 9.123 10.020 -18.643 1.00 65.81 100 ASN A O 1
ATOM 769 N N . VAL A 1 101 ? 11.352 9.842 -18.874 1.00 55.75 101 VAL A N 1
ATOM 770 C CA . VAL A 1 101 ? 11.672 11.074 -18.141 1.00 55.75 101 VAL A CA 1
ATOM 771 C C . VAL A 1 101 ? 12.294 12.091 -19.101 1.00 55.75 101 VAL A C 1
ATOM 773 O O . VAL A 1 101 ? 13.321 11.809 -19.723 1.00 55.75 101 VAL A O 1
ATOM 776 N N . ARG A 1 102 ? 11.681 13.276 -19.233 1.00 55.62 102 ARG A N 1
ATOM 777 C CA . ARG A 1 102 ? 12.139 14.375 -20.099 1.00 55.62 102 ARG A CA 1
ATOM 778 C C . ARG A 1 102 ? 12.036 15.717 -19.375 1.00 55.62 102 ARG A C 1
ATOM 780 O O . ARG A 1 102 ? 10.946 16.132 -19.016 1.00 55.62 102 ARG A O 1
ATOM 787 N N . HIS A 1 103 ? 13.158 16.430 -19.249 1.00 54.16 103 HIS A N 1
ATOM 788 C CA . HIS A 1 103 ? 13.212 17.800 -18.701 1.00 54.16 103 HIS A CA 1
ATOM 789 C C . HIS A 1 103 ? 12.526 17.956 -17.322 1.00 54.16 103 HIS A C 1
ATOM 791 O O . HIS A 1 103 ? 11.903 18.979 -17.058 1.00 54.16 103 HIS A O 1
ATOM 797 N N . GLY A 1 104 ? 12.614 16.936 -16.461 1.00 53.09 104 GLY A N 1
ATOM 798 C CA . GLY A 1 104 ? 11.957 16.919 -15.147 1.00 53.09 104 GLY A CA 1
ATOM 799 C C . GLY A 1 104 ? 10.525 16.370 -15.142 1.00 53.09 104 GLY A C 1
ATOM 800 O O . GLY A 1 104 ? 9.993 16.101 -14.070 1.00 53.09 104 GLY A O 1
ATOM 801 N N . ASP A 1 105 ? 9.932 16.115 -16.308 1.00 57.19 105 ASP A N 1
ATOM 802 C CA . ASP A 1 105 ? 8.615 15.496 -16.421 1.00 57.19 105 ASP A CA 1
ATOM 803 C C . ASP A 1 105 ? 8.730 13.972 -16.623 1.00 57.19 105 ASP A C 1
ATOM 805 O O . ASP A 1 105 ? 9.568 13.505 -17.397 1.00 57.19 105 ASP A O 1
ATOM 809 N N . ALA A 1 106 ? 7.873 13.185 -15.966 1.00 62.09 106 ALA A N 1
ATOM 810 C CA . ALA A 1 106 ? 7.858 11.722 -16.055 1.00 62.09 106 ALA A CA 1
ATOM 811 C C . ALA A 1 106 ? 6.530 11.214 -16.640 1.00 62.09 106 ALA A C 1
ATOM 813 O O . ALA A 1 106 ? 5.476 11.531 -16.110 1.00 62.09 106 ALA A O 1
ATOM 814 N N . TYR A 1 107 ? 6.541 10.419 -17.710 1.00 68.88 107 TYR A N 1
ATOM 815 C CA . TYR A 1 107 ? 5.326 9.916 -18.363 1.00 68.88 107 TYR A CA 1
ATOM 816 C C . TYR A 1 107 ? 5.352 8.397 -18.502 1.00 68.88 107 TYR A C 1
ATOM 818 O O . TYR A 1 107 ? 6.361 7.821 -18.904 1.00 68.88 107 TYR A O 1
ATOM 826 N N . TYR A 1 108 ? 4.223 7.754 -18.239 1.00 64.50 108 TYR A N 1
ATOM 827 C CA . TYR A 1 108 ? 3.973 6.359 -18.570 1.00 64.50 108 TYR A CA 1
ATOM 828 C C . TYR A 1 108 ? 3.349 6.262 -19.953 1.00 64.50 108 TYR A C 1
ATOM 830 O O . TYR A 1 108 ? 2.412 6.992 -20.265 1.00 64.50 108 TYR A O 1
ATOM 838 N N . MET A 1 109 ? 3.830 5.338 -20.775 1.00 66.44 109 MET A N 1
ATOM 839 C CA . MET A 1 109 ? 3.288 5.077 -22.107 1.00 66.44 109 MET A CA 1
ATOM 840 C C . MET A 1 109 ? 2.949 3.605 -22.283 1.00 66.44 109 MET A C 1
ATOM 842 O O . MET A 1 109 ? 3.652 2.760 -21.734 1.00 66.44 109 MET A O 1
ATOM 846 N N . ASP A 1 110 ? 1.919 3.306 -23.072 1.00 64.38 110 ASP A N 1
ATOM 847 C CA . ASP A 1 110 ? 1.624 1.942 -23.506 1.00 64.38 110 ASP A CA 1
ATOM 848 C C . ASP A 1 110 ? 2.576 1.474 -24.627 1.00 64.38 110 ASP A C 1
ATOM 850 O O . ASP A 1 110 ? 3.383 2.243 -25.160 1.00 64.38 110 ASP A O 1
ATOM 854 N N . GLU A 1 111 ? 2.462 0.206 -25.032 1.00 58.12 111 GLU A N 1
ATOM 855 C CA . GLU A 1 111 ? 3.284 -0.390 -26.101 1.00 58.12 111 GLU A CA 1
ATOM 856 C C . GLU A 1 111 ? 3.117 0.317 -27.464 1.00 58.12 111 GLU A C 1
ATOM 858 O O . GLU A 1 111 ? 3.985 0.216 -28.332 1.00 58.12 111 GLU A O 1
ATOM 863 N N . ARG A 1 112 ? 2.022 1.062 -27.662 1.00 62.16 112 ARG A N 1
ATOM 864 C CA . ARG A 1 112 ? 1.736 1.840 -28.878 1.00 62.16 112 ARG A CA 1
ATOM 865 C C . ARG A 1 112 ? 2.250 3.280 -28.777 1.00 62.16 112 ARG A C 1
ATOM 867 O O . ARG A 1 112 ? 2.056 4.053 -29.713 1.00 62.16 112 ARG A O 1
ATOM 874 N N . LYS A 1 113 ? 2.944 3.625 -27.685 1.00 59.44 113 LYS A N 1
ATOM 875 C CA . LYS A 1 113 ? 3.449 4.965 -27.346 1.00 59.44 113 LYS A CA 1
ATOM 876 C C . LYS A 1 113 ? 2.348 5.978 -27.018 1.00 59.44 113 LYS A C 1
ATOM 878 O O . LYS A 1 113 ? 2.605 7.181 -27.068 1.00 59.44 113 LYS A O 1
ATOM 883 N N . TYR A 1 114 ? 1.146 5.527 -26.657 1.00 61.28 114 TYR A N 1
ATOM 884 C CA . TYR A 1 114 ? 0.146 6.422 -26.079 1.00 61.28 114 TYR A CA 1
ATOM 885 C C . TYR A 1 114 ? 0.517 6.722 -24.635 1.00 61.28 114 TYR A C 1
ATOM 887 O O . TYR A 1 114 ? 0.780 5.802 -23.864 1.00 61.28 114 TYR A O 1
ATOM 895 N N . VAL A 1 115 ? 0.522 8.002 -24.264 1.00 63.88 115 VAL A N 1
ATOM 896 C CA . VAL A 1 115 ? 0.701 8.418 -22.871 1.00 63.88 115 VAL A CA 1
ATOM 897 C C . VAL A 1 115 ? -0.485 7.896 -22.062 1.00 63.88 115 VAL A C 1
ATOM 899 O O . VAL A 1 115 ? -1.625 8.286 -22.295 1.00 63.88 115 VAL A O 1
ATOM 902 N N . LEU A 1 116 ? -0.204 6.983 -21.139 1.00 54.78 116 LEU A N 1
ATOM 903 C CA . LEU A 1 116 ? -1.161 6.462 -20.168 1.00 54.78 116 LEU A CA 1
ATOM 904 C C . LEU A 1 116 ? -1.327 7.426 -18.998 1.00 54.78 116 LEU A C 1
ATOM 906 O O . LEU A 1 116 ? -2.418 7.552 -18.451 1.00 54.78 116 LEU A O 1
ATOM 910 N N . TRP A 1 117 ? -0.231 8.075 -18.608 1.00 61.38 117 TRP A N 1
ATOM 911 C CA . TRP A 1 117 ? -0.203 9.024 -17.507 1.00 61.38 117 TRP A CA 1
ATOM 912 C C . TRP A 1 117 ? 1.029 9.908 -17.604 1.00 61.38 117 TRP A C 1
ATOM 914 O O . TRP A 1 117 ? 2.076 9.478 -18.088 1.00 61.38 117 TRP A O 1
ATOM 924 N N . GLN A 1 118 ? 0.907 11.137 -17.130 1.00 65.81 118 GLN A N 1
ATOM 925 C CA . GLN A 1 118 ? 1.974 12.116 -17.124 1.00 65.81 118 GLN A CA 1
ATOM 926 C C . GLN A 1 118 ? 2.046 12.754 -15.742 1.00 65.81 118 GLN A C 1
ATOM 928 O O . GLN A 1 118 ? 1.044 13.274 -15.264 1.00 65.81 118 GLN A O 1
ATOM 933 N N . PHE A 1 119 ? 3.228 12.724 -15.124 1.00 60.47 119 PHE A N 1
ATOM 934 C CA . PHE A 1 119 ? 3.513 13.418 -13.876 1.00 60.47 119 PHE A CA 1
ATOM 935 C C . PHE A 1 119 ? 3.153 14.880 -14.090 1.00 60.47 119 PHE A C 1
ATOM 937 O O . PHE A 1 119 ? 3.640 15.511 -15.037 1.00 60.47 119 PHE A O 1
ATOM 944 N N . ALA A 1 120 ? 2.235 15.377 -13.266 1.00 55.31 120 ALA A N 1
ATOM 945 C CA . ALA A 1 120 ? 1.784 16.749 -13.359 1.00 55.31 120 ALA A CA 1
ATOM 946 C C . ALA A 1 120 ? 3.006 17.670 -13.285 1.00 55.31 120 ALA A C 1
ATOM 948 O O . ALA A 1 120 ? 3.891 17.480 -12.445 1.00 55.31 120 ALA A O 1
ATOM 949 N N . LYS A 1 121 ? 3.083 18.637 -14.205 1.00 55.88 121 LYS A N 1
ATOM 950 C CA . LYS A 1 121 ? 4.145 19.644 -14.169 1.00 55.88 121 LYS A CA 1
ATOM 951 C C . LYS A 1 121 ? 4.105 20.299 -12.794 1.00 55.88 121 LYS A C 1
ATOM 953 O O . LYS A 1 121 ? 3.029 20.599 -12.295 1.00 55.88 121 LYS A O 1
ATOM 958 N N . THR A 1 122 ? 5.264 20.548 -12.199 1.00 50.31 122 THR A N 1
ATOM 959 C CA . THR A 1 122 ? 5.425 21.076 -10.829 1.00 50.31 122 THR A CA 1
ATOM 960 C C . THR A 1 122 ? 4.640 22.361 -10.518 1.00 5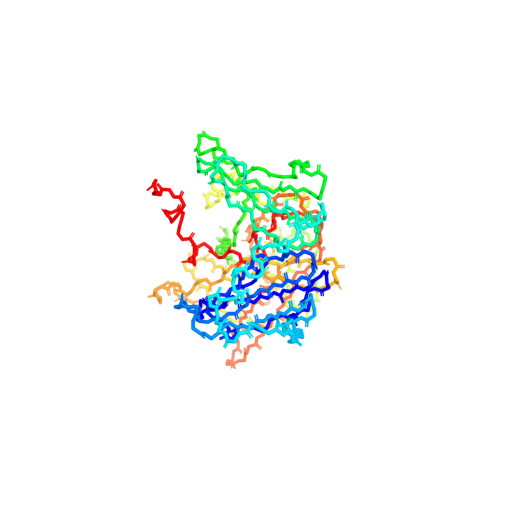0.31 122 THR A C 1
ATOM 962 O O . THR A 1 122 ? 4.491 22.698 -9.348 1.00 50.31 122 THR A O 1
ATOM 965 N N . ALA A 1 123 ? 4.123 23.066 -11.530 1.00 44.53 123 ALA A N 1
ATOM 966 C CA . ALA A 1 123 ? 3.263 24.240 -11.382 1.00 44.53 123 ALA A CA 1
ATOM 967 C C . ALA A 1 123 ? 1.768 23.920 -11.143 1.00 44.53 123 ALA A C 1
ATOM 969 O O . ALA A 1 123 ? 1.052 24.783 -10.649 1.00 44.53 123 ALA A O 1
ATOM 970 N N . ASP A 1 124 ? 1.325 22.690 -11.420 1.00 46.62 124 ASP A N 1
ATOM 971 C CA . ASP A 1 124 ? -0.032 22.184 -11.193 1.00 46.62 124 ASP A CA 1
ATOM 972 C C . ASP A 1 124 ? 0.055 21.011 -10.206 1.00 46.62 124 ASP A C 1
ATOM 974 O O . ASP A 1 124 ? -0.045 19.847 -10.596 1.00 46.62 124 ASP A O 1
ATOM 978 N N . LEU A 1 125 ? 0.338 21.287 -8.926 1.00 46.34 125 LEU A N 1
ATOM 979 C CA . LEU A 1 125 ? 0.385 20.229 -7.910 1.00 46.34 125 LEU A CA 1
ATOM 980 C C . LEU A 1 125 ? -0.951 19.460 -7.940 1.00 46.34 125 LEU A C 1
ATOM 982 O O . LEU A 1 125 ? -2.006 20.065 -7.731 1.00 46.34 125 LEU A O 1
ATOM 986 N N . PRO A 1 126 ? -0.926 18.159 -8.275 1.00 49.22 126 PRO A N 1
ATOM 987 C CA . PRO A 1 126 ? -2.105 17.451 -8.734 1.00 49.22 126 PRO A CA 1
ATOM 988 C C . PRO A 1 126 ? -3.099 17.241 -7.600 1.00 49.22 126 PRO A C 1
ATOM 990 O O . PRO A 1 126 ? -2.751 17.257 -6.417 1.00 49.22 126 PRO A O 1
ATOM 993 N N . HIS A 1 127 ? -4.348 16.995 -7.997 1.00 54.47 127 HIS A N 1
ATOM 994 C CA . HIS A 1 127 ? -5.392 16.428 -7.155 1.00 54.47 127 HIS A CA 1
ATOM 995 C C . HIS A 1 127 ? -4.786 15.438 -6.158 1.00 54.47 127 HIS A C 1
ATOM 997 O O . HIS A 1 127 ? -4.092 14.505 -6.548 1.00 54.47 127 HIS A O 1
ATOM 1003 N N . HIS A 1 128 ? -5.035 15.691 -4.878 1.00 70.31 128 HIS A N 1
ATOM 1004 C CA . HIS A 1 128 ? -4.217 15.331 -3.718 1.00 70.31 128 HIS A CA 1
ATOM 1005 C C . HIS A 1 128 ? -3.843 13.846 -3.494 1.00 70.31 128 HIS A C 1
ATOM 1007 O O . HIS A 1 128 ? -3.187 13.541 -2.505 1.00 70.31 128 HIS A O 1
ATOM 1013 N N . TYR A 1 129 ? -4.207 12.929 -4.394 1.00 81.50 129 TYR A N 1
ATOM 1014 C CA . TYR A 1 129 ? -3.778 11.528 -4.397 1.00 81.50 129 TYR A CA 1
ATOM 1015 C C . TYR A 1 129 ? -3.587 10.919 -5.799 1.00 81.50 129 TYR A C 1
ATOM 1017 O O . TYR A 1 129 ? -3.565 9.695 -5.932 1.00 81.50 129 TYR A O 1
ATOM 1025 N N . ASP A 1 130 ? -3.436 11.739 -6.844 1.00 86.44 130 ASP A N 1
ATOM 1026 C CA . ASP A 1 130 ? -2.904 11.317 -8.147 1.00 86.44 130 AS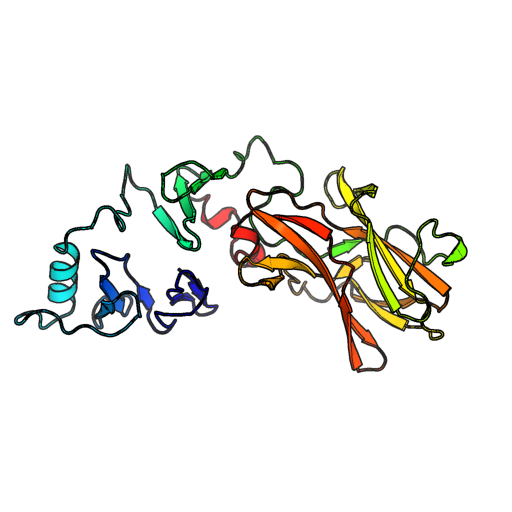P A CA 1
ATOM 1027 C C . ASP A 1 130 ? -1.373 11.360 -8.104 1.00 86.44 130 ASP A C 1
ATOM 1029 O O . ASP A 1 130 ? -0.715 12.226 -8.681 1.00 86.44 130 ASP A O 1
ATOM 1033 N N . ILE A 1 131 ? -0.808 10.457 -7.307 1.00 85.12 131 ILE A N 1
ATOM 1034 C CA . ILE A 1 131 ? 0.627 10.386 -7.038 1.00 85.12 131 ILE A CA 1
ATOM 1035 C C . ILE A 1 131 ? 1.207 9.091 -7.572 1.00 85.12 131 ILE A C 1
ATOM 1037 O O . ILE A 1 131 ? 0.510 8.095 -7.741 1.00 85.12 131 ILE A O 1
ATOM 1041 N N . ASP A 1 132 ? 2.511 9.091 -7.790 1.00 82.19 132 ASP A N 1
ATOM 1042 C CA . ASP A 1 132 ? 3.207 7.986 -8.436 1.00 82.19 132 ASP A CA 1
ATOM 1043 C C . ASP A 1 132 ? 4.353 7.435 -7.582 1.00 82.19 132 ASP A C 1
ATOM 1045 O O . ASP A 1 132 ? 5.410 7.025 -8.056 1.00 82.19 132 ASP A O 1
ATOM 1049 N N . TYR A 1 133 ? 4.141 7.463 -6.274 1.00 85.88 133 TYR A N 1
ATOM 1050 C CA . TYR A 1 133 ? 5.036 6.928 -5.263 1.00 85.88 133 TYR A CA 1
ATOM 1051 C C . TYR A 1 133 ? 4.218 6.472 -4.051 1.00 85.88 133 TYR A C 1
ATOM 1053 O O . TYR A 1 133 ? 3.059 6.849 -3.883 1.00 85.88 133 TYR A O 1
ATOM 1061 N N . GLN A 1 134 ? 4.811 5.633 -3.214 1.00 90.38 134 GLN A N 1
ATOM 1062 C CA . GLN A 1 134 ? 4.227 5.198 -1.957 1.00 90.38 134 GLN A CA 1
ATOM 1063 C C . GLN A 1 134 ? 4.314 6.346 -0.957 1.00 90.38 134 GLN A C 1
ATOM 1065 O O . GLN A 1 134 ? 5.413 6.741 -0.562 1.00 90.38 134 GLN A O 1
ATOM 1070 N N . LEU A 1 135 ? 3.154 6.858 -0.552 1.00 89.81 135 LEU A N 1
ATOM 1071 C CA . LEU A 1 135 ? 3.043 7.750 0.597 1.00 89.81 135 LEU A CA 1
ATOM 1072 C C . LEU A 1 135 ? 3.243 6.973 1.895 1.00 89.81 135 LEU A C 1
ATOM 1074 O O . LEU A 1 135 ? 3.035 5.758 1.953 1.00 89.81 135 LEU A O 1
ATOM 1078 N N . MET A 1 136 ? 3.576 7.701 2.958 1.00 91.06 136 MET A N 1
ATOM 1079 C CA . MET A 1 136 ? 3.478 7.161 4.305 1.00 91.06 136 MET A CA 1
ATOM 1080 C C . MET A 1 136 ? 2.018 6.814 4.629 1.00 91.06 136 MET A C 1
ATOM 1082 O O . MET A 1 136 ? 1.138 7.669 4.543 1.00 91.06 136 MET A O 1
ATOM 1086 N N . GLY A 1 137 ? 1.771 5.576 5.048 1.00 93.62 137 GLY A N 1
ATOM 1087 C CA . GLY A 1 137 ? 0.454 5.105 5.471 1.00 93.62 137 GLY A CA 1
ATOM 1088 C C . GLY A 1 137 ? 0.076 5.604 6.866 1.00 93.62 137 GLY A C 1
ATOM 1089 O O . GLY A 1 137 ? -0.010 4.825 7.814 1.00 93.62 137 GLY A O 1
ATOM 1090 N N . TYR A 1 138 ? -0.122 6.914 6.995 1.00 93.69 138 TYR A N 1
ATOM 1091 C CA . TYR A 1 138 ? -0.492 7.599 8.229 1.00 93.69 138 TYR A CA 1
ATOM 1092 C C . TYR A 1 138 ? -1.950 8.056 8.193 1.00 93.69 138 TYR A C 1
ATOM 1094 O O . TYR A 1 138 ? -2.365 8.760 7.277 1.00 93.69 138 TYR A O 1
ATOM 1102 N N . TYR A 1 139 ? -2.721 7.654 9.202 1.00 94.75 139 TYR A N 1
ATOM 1103 C CA . TYR A 1 139 ? -4.173 7.808 9.239 1.00 94.75 139 TYR A CA 1
ATOM 1104 C C . TYR A 1 139 ? -4.582 8.541 10.521 1.00 94.75 139 TYR A C 1
ATOM 1106 O O . TYR A 1 139 ? -4.671 7.896 11.572 1.00 94.75 139 TYR A O 1
ATOM 1114 N N . PRO A 1 140 ? -4.807 9.866 10.460 1.00 93.31 140 PRO A N 1
ATOM 1115 C CA . PRO A 1 140 ? -5.167 10.667 11.625 1.00 93.31 140 PRO A CA 1
ATOM 1116 C C . PRO A 1 140 ? -6.459 10.178 12.285 1.00 93.31 140 PRO A C 1
ATOM 1118 O O . PRO A 1 140 ? -7.432 9.850 11.598 1.00 93.31 140 PRO A O 1
ATOM 1121 N N . ILE A 1 141 ? -6.473 10.155 13.617 1.00 95.38 141 ILE A N 1
ATOM 1122 C CA . ILE A 1 141 ? -7.691 9.956 14.403 1.00 95.38 141 ILE A CA 1
ATOM 1123 C C . ILE A 1 141 ? -8.405 11.303 14.507 1.00 95.38 141 ILE A C 1
ATOM 1125 O O . ILE A 1 141 ? -7.835 12.261 15.022 1.00 95.38 141 ILE A O 1
ATOM 1129 N N . LYS A 1 142 ? -9.640 11.381 13.996 1.00 92.88 142 LYS A N 1
ATOM 1130 C CA . LYS A 1 142 ? -10.414 12.633 13.968 1.00 92.88 142 LYS A CA 1
ATOM 1131 C C . LYS A 1 142 ? -10.984 13.019 15.322 1.00 92.88 142 LYS A C 1
ATOM 1133 O O . LYS A 1 142 ? -10.956 14.186 15.691 1.00 92.88 142 LYS A O 1
ATOM 1138 N N . ASP A 1 143 ? -11.507 12.024 16.024 1.00 92.69 143 ASP A N 1
ATOM 1139 C CA . ASP A 1 143 ? -12.297 12.203 17.232 1.00 92.69 143 ASP A CA 1
ATOM 1140 C C . ASP A 1 143 ? -11.889 11.173 18.284 1.00 92.69 143 ASP A C 1
ATOM 1142 O O . ASP A 1 143 ? -11.392 10.084 17.966 1.00 92.69 143 ASP A O 1
ATOM 1146 N N . ASP A 1 144 ? -12.169 11.493 19.544 1.00 96.38 144 ASP A N 1
ATOM 1147 C CA . ASP A 1 144 ? -12.056 10.536 20.637 1.00 96.38 144 ASP A CA 1
ATOM 1148 C C . ASP A 1 144 ? -12.927 9.288 20.389 1.00 96.38 144 ASP A C 1
ATOM 1150 O O . ASP A 1 144 ? -13.968 9.367 19.726 1.00 96.38 144 ASP A O 1
ATOM 1154 N N . PRO A 1 145 ? -12.548 8.120 20.949 1.00 97.75 145 PRO A N 1
ATOM 1155 C CA . PRO A 1 145 ? -13.353 6.909 20.872 1.00 97.75 145 PRO A CA 1
ATOM 1156 C C . PRO A 1 145 ? -14.825 7.146 21.204 1.00 97.75 145 PRO A C 1
ATOM 1158 O O . PRO A 1 145 ? -15.175 7.498 22.331 1.00 97.75 145 PRO A O 1
ATOM 1161 N N . ALA A 1 146 ? -15.701 6.851 20.249 1.00 97.88 146 ALA A N 1
ATOM 1162 C CA . ALA A 1 146 ? -17.137 7.008 20.417 1.00 97.88 146 ALA A CA 1
ATOM 1163 C C . ALA A 1 146 ? -17.829 5.640 20.530 1.00 97.88 146 ALA A C 1
ATOM 1165 O O . ALA A 1 146 ? -17.399 4.667 19.902 1.00 97.88 146 ALA A O 1
ATOM 1166 N N . PRO A 1 147 ? -18.918 5.520 21.305 1.00 98.12 147 PRO A N 1
ATOM 1167 C CA . PRO A 1 147 ? -19.730 4.310 21.320 1.00 98.12 147 PRO A CA 1
ATOM 1168 C C . PRO A 1 147 ? -20.292 3.941 19.937 1.00 98.12 147 PRO A C 1
ATOM 1170 O O . PRO A 1 147 ? -20.785 4.796 19.205 1.00 98.12 147 PRO A O 1
ATOM 1173 N N . VAL A 1 148 ? -20.304 2.649 19.589 1.00 96.88 148 VAL A N 1
ATOM 1174 C CA . VAL A 1 148 ? -20.735 2.154 18.261 1.00 96.88 148 VAL A CA 1
ATOM 1175 C C . VAL A 1 148 ? -22.177 2.497 17.901 1.00 96.88 148 VAL A C 1
ATOM 1177 O O . VAL A 1 148 ? -22.486 2.574 16.719 1.00 96.88 148 VAL A O 1
ATOM 1180 N N . TYR A 1 149 ? -23.057 2.739 18.876 1.00 95.56 149 TYR A N 1
ATOM 1181 C CA . TYR A 1 149 ? -24.440 3.145 18.600 1.00 95.56 149 TYR A CA 1
ATOM 1182 C C . TYR A 1 149 ? -24.553 4.588 18.072 1.00 95.56 149 TYR A C 1
ATOM 1184 O O . TYR A 1 149 ? -25.605 4.963 17.560 1.00 95.56 149 TYR A O 1
ATOM 1192 N N . HIS A 1 150 ? -23.483 5.389 18.155 1.00 94.94 150 HIS A N 1
ATOM 1193 C CA . HIS A 1 150 ? -23.382 6.676 17.461 1.00 94.94 150 HIS A CA 1
ATOM 1194 C C . HIS A 1 150 ? -22.903 6.535 16.008 1.00 94.94 150 HIS A C 1
ATOM 1196 O O . HIS A 1 150 ? -23.055 7.470 15.219 1.00 94.94 150 HIS A O 1
ATOM 1202 N N . CYS A 1 151 ? -22.362 5.373 15.624 1.00 94.06 151 CYS A N 1
ATOM 1203 C CA . CYS A 1 151 ? -21.997 5.106 14.241 1.00 94.06 151 CYS A CA 1
ATOM 1204 C C . CYS A 1 151 ? -23.268 4.830 13.429 1.00 94.06 151 CYS A C 1
ATOM 1206 O O . CYS A 1 151 ? -24.018 3.899 13.714 1.00 94.06 151 CYS A O 1
ATOM 1208 N N . LYS A 1 152 ? -23.514 5.635 12.391 1.00 93.38 152 LYS A N 1
ATOM 1209 C CA . LYS A 1 152 ? -24.690 5.475 11.519 1.00 93.38 152 LYS A CA 1
ATOM 1210 C C . LYS A 1 152 ? -24.558 4.295 10.556 1.00 93.38 152 LYS A C 1
ATOM 1212 O O . LYS A 1 152 ? -25.529 3.924 9.904 1.00 93.38 152 LYS A O 1
ATOM 1217 N N . GLN A 1 153 ? -23.358 3.745 10.419 1.00 92.62 153 GLN A N 1
ATOM 1218 C CA . GLN A 1 153 ? -23.052 2.696 9.464 1.00 92.62 153 GLN A CA 1
ATOM 1219 C C . GLN A 1 153 ? -23.045 1.320 10.122 1.00 92.62 153 GLN A C 1
ATOM 1221 O O . GLN A 1 153 ? -22.658 1.159 11.278 1.00 92.62 153 GLN A O 1
ATOM 1226 N N . ALA A 1 154 ? -23.464 0.310 9.361 1.00 94.12 154 ALA A N 1
ATOM 1227 C CA . ALA A 1 154 ? -23.404 -1.070 9.810 1.00 94.12 154 ALA A CA 1
ATOM 1228 C C . ALA A 1 154 ? -21.939 -1.512 9.934 1.00 94.12 154 ALA A C 1
ATOM 1230 O O . ALA A 1 154 ? -21.177 -1.463 8.970 1.00 94.12 154 ALA A O 1
ATOM 1231 N N . LEU A 1 155 ? -21.560 -1.956 11.131 1.00 96.12 155 LEU A N 1
ATOM 1232 C CA . LEU A 1 155 ? -20.219 -2.451 11.441 1.00 96.12 155 LEU A CA 1
ATOM 1233 C C . LEU A 1 155 ? -20.271 -3.960 11.717 1.00 96.12 155 LEU A C 1
ATOM 1235 O O . LEU A 1 155 ? -21.250 -4.415 12.319 1.00 96.12 155 LEU A O 1
ATOM 1239 N N . PRO A 1 156 ? -19.236 -4.743 11.368 1.00 96.88 156 PRO A N 1
ATOM 1240 C CA . PRO A 1 156 ? -19.175 -6.169 11.695 1.00 96.88 156 PRO A CA 1
ATOM 1241 C C . PRO A 1 156 ? -19.381 -6.443 13.195 1.00 96.88 156 PRO A C 1
ATOM 1243 O O . PRO A 1 156 ? -18.744 -5.826 14.048 1.00 96.88 156 PRO A O 1
ATOM 1246 N N . SER A 1 157 ? -20.301 -7.344 13.547 1.00 96.62 157 SER A N 1
ATOM 1247 C CA . SER A 1 157 ? -20.589 -7.703 14.944 1.00 96.62 157 SER A CA 1
ATOM 1248 C C . SER A 1 157 ? -19.613 -8.739 15.491 1.00 96.62 157 SER A C 1
ATO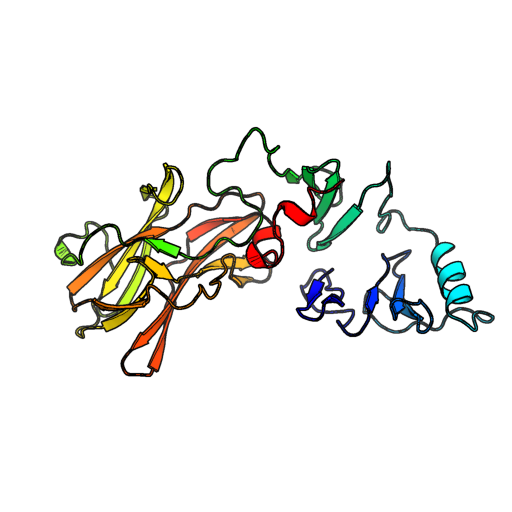M 1250 O O . SER A 1 157 ? -19.191 -9.628 14.761 1.00 96.62 157 SER A O 1
ATOM 1252 N N . GLY A 1 158 ? -19.319 -8.677 16.793 1.00 97.31 158 GLY A N 1
ATOM 1253 C CA . GLY A 1 158 ? -18.551 -9.721 17.482 1.00 97.31 158 GLY A CA 1
ATOM 1254 C C . GLY A 1 158 ? -17.041 -9.688 17.230 1.00 97.31 158 GLY A C 1
ATOM 1255 O O . GLY A 1 158 ? -16.343 -10.593 17.673 1.00 97.31 158 GLY A O 1
ATOM 1256 N N . VAL A 1 159 ? -16.519 -8.680 16.522 1.00 97.88 159 VAL A N 1
ATOM 1257 C CA . VAL A 1 159 ? -15.115 -8.643 16.081 1.00 97.88 159 VAL A CA 1
ATOM 1258 C C . VAL A 1 159 ? -14.476 -7.264 16.253 1.00 97.88 159 VAL A C 1
ATOM 1260 O O . VAL A 1 159 ? -15.162 -6.247 16.362 1.00 97.88 159 VAL A O 1
ATOM 1263 N N . PHE A 1 160 ? -13.144 -7.230 16.259 1.00 98.31 160 PHE A N 1
ATOM 1264 C CA . PHE A 1 160 ? -12.369 -6.016 16.009 1.00 98.31 160 PHE A CA 1
ATOM 1265 C C . PHE A 1 160 ? -12.197 -5.863 14.494 1.00 98.31 160 PHE A C 1
ATOM 1267 O O . PHE A 1 160 ? -11.713 -6.783 13.837 1.00 98.31 160 PHE A O 1
ATOM 1274 N N . SER A 1 161 ? -12.664 -4.752 13.925 1.00 98.38 161 SER A N 1
ATOM 1275 C CA . SER A 1 161 ? -12.842 -4.610 12.476 1.00 98.38 161 SER A CA 1
ATOM 1276 C C . SER A 1 161 ? -12.425 -3.244 11.961 1.00 98.38 161 SER A C 1
ATOM 1278 O O . SER A 1 161 ? -12.603 -2.233 12.635 1.00 98.38 161 SER A O 1
ATOM 1280 N N . LEU A 1 162 ? -11.908 -3.238 10.736 1.00 98.56 162 LEU A N 1
ATOM 1281 C CA . LEU A 1 162 ? -11.601 -2.049 9.956 1.00 98.56 162 LEU A CA 1
ATOM 1282 C C . LEU A 1 162 ? -12.594 -1.979 8.792 1.00 98.56 162 LEU A C 1
ATOM 1284 O O . LEU A 1 162 ? -12.894 -2.997 8.172 1.00 98.56 162 LEU A O 1
ATOM 1288 N N . THR A 1 163 ? -13.160 -0.814 8.505 1.00 98.44 163 THR A N 1
ATOM 1289 C CA . THR A 1 163 ? -14.164 -0.646 7.442 1.00 98.44 163 THR A CA 1
ATOM 1290 C C . THR A 1 163 ? -13.924 0.662 6.706 1.00 98.44 163 THR A C 1
ATOM 1292 O O . THR A 1 163 ? -13.851 1.710 7.338 1.00 98.44 163 THR A O 1
ATOM 1295 N N . VAL A 1 164 ? -13.826 0.599 5.378 1.00 98.12 164 VAL A N 1
ATOM 1296 C CA . VAL A 1 164 ? -13.706 1.762 4.489 1.00 98.12 164 VAL A CA 1
ATOM 1297 C C . VAL A 1 164 ? -15.032 1.966 3.768 1.00 98.12 164 VAL A C 1
ATOM 1299 O O . VAL A 1 164 ? -15.604 1.017 3.228 1.00 98.12 164 VAL A O 1
ATOM 1302 N N . MET A 1 165 ? -15.517 3.205 3.749 1.00 97.50 165 MET A N 1
ATOM 1303 C CA . MET A 1 165 ? -16.788 3.592 3.137 1.00 97.50 165 MET A CA 1
ATOM 1304 C C . MET A 1 165 ? -16.510 4.413 1.873 1.00 97.50 165 MET A C 1
ATOM 1306 O O . MET A 1 165 ? -16.436 5.642 1.956 1.00 97.50 165 MET A O 1
ATOM 1310 N N . PRO A 1 166 ? -16.333 3.768 0.703 1.00 95.94 166 PRO A N 1
ATOM 1311 C CA . PRO A 1 166 ? -15.889 4.454 -0.507 1.00 95.94 166 PRO A CA 1
ATOM 1312 C C . PRO A 1 166 ? -16.865 5.535 -1.007 1.00 95.94 166 PRO A C 1
ATOM 1314 O O . PRO A 1 166 ? -16.453 6.482 -1.676 1.00 95.94 166 PRO A O 1
ATOM 1317 N N . ASP A 1 167 ? -18.139 5.429 -0.629 1.00 95.56 167 ASP A N 1
ATOM 1318 C CA . ASP A 1 167 ? -19.203 6.356 -1.025 1.00 95.56 167 ASP A CA 1
ATOM 1319 C C . ASP A 1 167 ? -19.276 7.621 -0.150 1.00 95.56 167 ASP A C 1
ATOM 1321 O O . ASP A 1 167 ? -20.019 8.551 -0.463 1.00 95.56 167 ASP A O 1
ATOM 1325 N N . ILE A 1 168 ? -18.517 7.683 0.953 1.00 94.56 168 ILE A N 1
ATOM 1326 C CA . ILE A 1 168 ? -18.514 8.821 1.881 1.00 94.56 168 ILE A CA 1
ATOM 1327 C C . ILE A 1 168 ? -17.152 9.508 1.823 1.00 94.56 168 ILE A C 1
ATOM 1329 O O . ILE A 1 168 ? -16.157 8.995 2.340 1.00 94.56 168 ILE A O 1
ATOM 1333 N N . ARG A 1 169 ? -17.131 10.693 1.205 1.00 92.69 169 ARG A N 1
ATOM 1334 C CA . ARG A 1 169 ? -15.945 11.548 1.105 1.00 92.69 169 ARG A CA 1
ATOM 1335 C C . ARG A 1 169 ? -15.884 12.543 2.247 1.00 92.69 169 ARG A C 1
ATOM 1337 O O . ARG A 1 169 ? -16.884 13.179 2.568 1.00 92.69 169 ARG A O 1
ATOM 1344 N N . GLU A 1 170 ? -14.699 12.721 2.807 1.00 91.69 170 GLU A N 1
ATOM 1345 C CA . GLU A 1 170 ? -14.456 13.700 3.858 1.00 91.69 170 GLU A CA 1
ATOM 1346 C C . GLU A 1 170 ? -13.191 14.492 3.582 1.00 91.69 170 GLU A C 1
ATOM 1348 O O . GLU A 1 170 ? -12.180 13.927 3.171 1.00 91.69 170 GLU A O 1
ATOM 1353 N N . ALA A 1 171 ? -13.248 15.795 3.848 1.00 86.25 171 ALA A N 1
ATOM 1354 C CA . ALA A 1 171 ? -12.045 16.603 3.909 1.00 86.25 171 ALA A CA 1
ATOM 1355 C C . ALA A 1 171 ? -11.210 16.194 5.133 1.00 86.25 171 ALA A C 1
ATOM 1357 O O . ALA A 1 171 ? -11.746 15.847 6.194 1.00 86.25 171 ALA A O 1
ATOM 1358 N N . GLU A 1 172 ? -9.895 16.250 4.972 1.00 78.81 172 GLU A N 1
ATOM 1359 C CA . GLU A 1 172 ? -8.923 16.029 6.034 1.00 78.81 172 GLU A CA 1
ATOM 1360 C C . GLU A 1 172 ? -7.835 17.093 5.922 1.00 78.81 172 GLU A C 1
ATOM 1362 O O . GLU A 1 172 ? -7.190 17.237 4.877 1.00 78.81 172 GLU A O 1
ATOM 1367 N N . ASN A 1 173 ? -7.625 17.834 7.010 1.00 68.12 173 ASN A N 1
ATOM 1368 C CA . ASN A 1 173 ? -6.668 18.940 7.038 1.00 68.12 173 ASN A CA 1
ATOM 1369 C C . ASN A 1 173 ? -5.225 18.432 6.872 1.00 68.12 173 ASN A C 1
ATOM 1371 O O . ASN A 1 173 ? -4.391 19.129 6.298 1.00 68.12 173 ASN A O 1
ATOM 1375 N N . GLY A 1 174 ? -4.943 17.191 7.293 1.00 64.38 174 GLY A N 1
ATOM 1376 C CA . GLY A 1 174 ? -3.654 16.524 7.073 1.00 64.38 174 GLY A CA 1
ATOM 1377 C C . GLY A 1 174 ? -3.397 16.088 5.625 1.00 64.38 174 GLY A C 1
ATOM 1378 O O . GLY A 1 174 ? -2.268 15.753 5.279 1.00 64.38 174 GLY A O 1
ATOM 1379 N N . PHE A 1 175 ? -4.418 16.123 4.766 1.00 60.56 175 PHE A N 1
ATOM 1380 C CA . PHE A 1 175 ? -4.340 15.694 3.370 1.00 60.56 175 PHE A CA 1
ATOM 1381 C C . PHE A 1 175 ? -4.609 16.835 2.398 1.00 60.56 175 PHE A C 1
ATOM 1383 O O . PHE A 1 175 ? -5.203 16.642 1.338 1.00 60.56 175 PHE A O 1
ATOM 1390 N N . SER A 1 176 ? -4.165 18.050 2.731 1.00 59.81 176 SER A N 1
ATOM 1391 C CA . SER A 1 176 ? -4.265 19.213 1.836 1.00 59.81 176 SER A CA 1
ATOM 1392 C C . SER A 1 176 ? -5.697 19.482 1.335 1.00 59.81 176 SER A C 1
ATOM 1394 O O . SER A 1 176 ? -5.880 19.988 0.237 1.00 59.81 176 SER A O 1
ATOM 1396 N N . ASN A 1 177 ? -6.716 19.159 2.144 1.00 63.81 177 ASN A N 1
ATOM 1397 C CA . ASN A 1 177 ? -8.149 19.273 1.822 1.00 63.81 177 ASN A CA 1
ATOM 1398 C C . ASN A 1 177 ? -8.665 18.320 0.726 1.00 63.81 177 ASN A C 1
ATOM 1400 O O . ASN A 1 177 ? -9.758 18.517 0.191 1.00 63.81 177 ASN A O 1
ATOM 1404 N N . ALA A 1 178 ? -7.930 17.250 0.423 1.00 69.12 178 ALA A N 1
ATOM 1405 C CA . ALA A 1 178 ? -8.425 16.147 -0.388 1.00 69.12 178 ALA A CA 1
ATOM 1406 C C . ALA A 1 178 ? -9.657 15.484 0.229 1.00 69.12 178 ALA A C 1
ATOM 1408 O O . ALA A 1 178 ? -9.709 15.266 1.440 1.00 69.12 178 ALA A O 1
ATOM 1409 N N . GLY A 1 179 ? -10.596 15.052 -0.614 1.00 83.69 179 GLY A N 1
ATOM 1410 C CA . GLY A 1 179 ? -11.665 14.155 -0.184 1.00 83.69 179 GLY A CA 1
ATOM 1411 C C . GLY A 1 179 ? -11.141 12.733 0.012 1.00 83.69 179 GLY A C 1
ATOM 1412 O O . GLY A 1 179 ? -11.049 11.990 -0.960 1.00 83.69 179 GLY A O 1
ATOM 1413 N N . GLY A 1 180 ? -10.832 12.335 1.244 1.00 92.31 180 GLY A N 1
ATOM 1414 C CA . GLY A 1 180 ? -10.531 10.948 1.607 1.00 92.31 180 GLY A CA 1
ATOM 1415 C C . GLY A 1 180 ? -11.797 10.119 1.840 1.00 92.31 180 GLY A C 1
ATOM 1416 O O . GLY A 1 180 ? -12.902 10.657 1.871 1.00 92.31 180 GLY A O 1
ATOM 1417 N N . TYR A 1 181 ? -11.663 8.802 1.983 1.00 95.56 181 TYR A N 1
ATOM 1418 C CA . TYR A 1 181 ? -12.780 7.939 2.374 1.00 95.56 181 TYR A CA 1
ATOM 1419 C C . TYR A 1 181 ? -12.934 7.910 3.891 1.00 95.56 181 TYR A C 1
ATOM 1421 O O . TYR A 1 181 ? -11.947 7.731 4.615 1.00 95.56 181 TYR A O 1
ATOM 1429 N N . ARG A 1 182 ? -14.179 7.987 4.374 1.00 96.44 182 ARG A N 1
ATOM 1430 C CA . ARG A 1 182 ? -14.476 7.686 5.777 1.00 96.44 182 ARG A CA 1
ATOM 1431 C C . ARG A 1 182 ? -14.038 6.258 6.094 1.00 96.44 182 ARG A C 1
ATOM 1433 O O . ARG A 1 182 ? -14.439 5.308 5.418 1.00 96.44 182 ARG A O 1
ATOM 1440 N N . THR A 1 183 ? -13.257 6.115 7.156 1.00 97.56 183 THR A N 1
ATOM 1441 C CA . THR A 1 183 ? -12.755 4.831 7.638 1.00 97.56 183 THR A CA 1
ATOM 1442 C C . THR A 1 183 ? -13.061 4.678 9.118 1.00 97.56 183 THR A C 1
ATOM 1444 O O . THR A 1 183 ? -12.850 5.594 9.906 1.00 97.56 183 THR A O 1
ATOM 1447 N N . ILE A 1 184 ? -13.564 3.510 9.505 1.00 98.31 184 ILE A N 1
ATOM 1448 C CA . ILE A 1 184 ? -13.937 3.199 10.882 1.00 98.31 184 ILE A CA 1
ATOM 1449 C C . ILE A 1 184 ? -13.121 2.010 11.379 1.00 98.31 184 ILE A C 1
ATOM 1451 O O . ILE A 1 184 ? -13.119 0.950 10.752 1.00 98.31 184 ILE A O 1
ATOM 1455 N N . LEU A 1 185 ? -12.472 2.174 12.531 1.00 98.56 185 LEU A N 1
ATOM 1456 C CA . LEU A 1 185 ? -11.880 1.079 13.297 1.00 98.56 185 LEU A CA 1
ATOM 1457 C C . LEU A 1 185 ? -12.767 0.815 14.514 1.00 98.56 185 LEU A C 1
ATOM 1459 O O . LEU A 1 185 ? -12.823 1.628 15.431 1.00 98.56 185 LEU A O 1
ATOM 1463 N N . ALA A 1 186 ? -13.487 -0.301 14.519 1.00 98.50 186 ALA A N 1
ATOM 1464 C CA . ALA A 1 186 ? -14.488 -0.608 15.532 1.00 98.50 186 ALA A CA 1
ATOM 1465 C C . ALA A 1 186 ? -14.120 -1.846 16.340 1.00 98.50 186 ALA A C 1
ATOM 1467 O O . ALA A 1 186 ? -13.736 -2.878 15.788 1.00 98.50 186 ALA A O 1
ATOM 1468 N N . ASN A 1 187 ? -14.322 -1.772 17.651 1.00 98.56 187 ASN A N 1
ATOM 1469 C CA . ASN A 1 187 ? -14.170 -2.904 18.545 1.00 98.56 187 ASN A CA 1
ATOM 1470 C C . ASN A 1 187 ? -15.531 -3.399 19.031 1.00 98.56 187 ASN A C 1
ATOM 1472 O O . ASN A 1 187 ? -16.148 -2.808 19.911 1.00 98.56 187 ASN A O 1
ATOM 1476 N N . ARG A 1 188 ? -15.985 -4.528 18.486 1.00 98.00 188 ARG A N 1
ATOM 1477 C CA . ARG A 1 188 ? -17.189 -5.246 18.928 1.00 98.00 188 ARG A CA 1
ATOM 1478 C C . ARG A 1 188 ? -16.864 -6.661 19.414 1.00 98.00 188 ARG A C 1
ATOM 1480 O O . ARG A 1 188 ? -17.746 -7.510 19.425 1.00 98.00 188 ARG A O 1
ATOM 1487 N N . SER A 1 189 ? -15.610 -6.906 19.799 1.00 97.50 189 SER A N 1
ATOM 1488 C CA . SER A 1 189 ? -15.082 -8.233 20.155 1.00 97.50 189 SER A CA 1
ATOM 1489 C C . SER A 1 189 ? -15.476 -8.728 21.551 1.00 97.50 189 SER A C 1
ATOM 1491 O O . SER A 1 189 ? -15.247 -9.886 21.880 1.00 97.50 189 SER A O 1
ATOM 1493 N N . GLY A 1 190 ? -16.034 -7.858 22.398 1.00 97.31 190 GLY A N 1
ATOM 1494 C CA . GLY A 1 190 ? -16.303 -8.172 23.805 1.00 97.31 190 GLY A CA 1
ATOM 1495 C C . GLY A 1 190 ? -15.121 -7.901 24.741 1.00 97.31 190 GLY A C 1
ATOM 1496 O O . GLY A 1 190 ? -15.311 -7.901 25.952 1.00 97.31 190 GLY A O 1
ATOM 1497 N N . GLN A 1 191 ? -13.930 -7.606 24.213 1.00 96.81 191 GLN A N 1
ATOM 1498 C CA . GLN A 1 191 ? -12.723 -7.312 24.992 1.00 96.81 191 GLN A CA 1
ATOM 1499 C C . GLN A 1 191 ? -12.157 -5.941 24.623 1.00 96.81 191 GLN A C 1
ATOM 1501 O O . GLN A 1 191 ? -12.389 -5.454 23.521 1.00 96.81 191 GLN A O 1
ATOM 1506 N N . ALA A 1 192 ? -11.431 -5.291 25.534 1.00 97.44 192 ALA A N 1
ATOM 1507 C CA . ALA A 1 192 ? -10.678 -4.083 25.200 1.00 97.44 192 ALA A CA 1
ATOM 1508 C C . ALA A 1 192 ? -9.442 -4.457 24.368 1.00 97.44 192 ALA A C 1
ATOM 1510 O O . ALA A 1 192 ? -8.805 -5.470 24.644 1.00 97.44 192 ALA A O 1
ATOM 1511 N N . ILE A 1 193 ? -9.111 -3.646 23.362 1.00 97.62 193 ILE A N 1
ATOM 1512 C CA . ILE A 1 193 ? -7.942 -3.869 22.506 1.00 97.62 193 ILE A CA 1
ATOM 1513 C C . ILE A 1 193 ? -6.996 -2.688 22.666 1.00 97.62 193 ILE A C 1
ATOM 1515 O O . ILE A 1 193 ? -7.381 -1.550 22.397 1.00 97.62 193 ILE A O 1
ATOM 1519 N N . THR A 1 194 ? -5.765 -2.973 23.085 1.00 97.00 194 THR A N 1
ATOM 1520 C CA . THR A 1 194 ? -4.675 -1.993 23.127 1.00 97.00 194 THR A CA 1
ATOM 1521 C C . THR A 1 194 ? -3.799 -2.142 21.887 1.00 97.00 194 THR A C 1
ATOM 1523 O O . THR A 1 194 ? -3.483 -3.272 21.500 1.00 97.00 194 THR A O 1
ATOM 1526 N N . PHE A 1 195 ? -3.445 -1.018 21.265 1.00 96.50 195 PHE A N 1
ATOM 1527 C CA . PHE A 1 195 ? -2.558 -0.916 20.105 1.00 96.50 195 PHE A CA 1
ATOM 1528 C C . PHE A 1 195 ? -1.766 0.397 20.137 1.00 96.50 195 PHE A C 1
ATOM 1530 O O . PHE A 1 195 ? -2.162 1.353 20.801 1.00 96.50 195 PHE A O 1
ATOM 1537 N N . ASN A 1 196 ? -0.662 0.451 19.394 1.00 94.25 196 ASN A N 1
ATOM 1538 C CA . ASN A 1 196 ? 0.162 1.650 19.292 1.00 94.25 196 ASN A CA 1
ATOM 1539 C C . ASN A 1 196 ? -0.421 2.653 18.290 1.00 94.25 196 ASN A C 1
ATOM 1541 O O . ASN A 1 196 ? -0.841 2.282 17.192 1.00 94.25 196 ASN A O 1
ATOM 1545 N N . THR A 1 197 ? -0.382 3.925 18.660 1.00 95.12 197 THR A N 1
ATOM 1546 C CA . THR A 1 197 ? -0.588 5.078 17.781 1.00 95.12 197 THR A CA 1
ATOM 1547 C C . THR A 1 197 ? 0.744 5.788 17.562 1.00 95.12 197 THR A C 1
ATOM 1549 O O . THR A 1 197 ? 1.710 5.555 18.292 1.00 95.12 197 THR A O 1
ATOM 1552 N N . TYR A 1 198 ? 0.797 6.643 16.550 1.00 92.94 198 TYR A N 1
ATOM 1553 C CA . TYR A 1 198 ? 1.918 7.531 16.257 1.00 92.94 198 TYR A CA 1
ATOM 1554 C C . TYR A 1 198 ? 1.339 8.934 16.081 1.00 92.94 198 TYR A C 1
ATOM 1556 O O . TYR A 1 198 ? 0.452 9.075 15.255 1.00 92.94 198 TYR A O 1
ATOM 1564 N N . ASP A 1 199 ? 1.737 9.936 16.865 1.00 91.50 199 ASP A N 1
ATOM 1565 C CA . ASP A 1 199 ? 1.273 11.335 16.733 1.00 91.50 199 ASP A CA 1
ATOM 1566 C C . ASP A 1 199 ? -0.264 11.518 16.611 1.00 91.50 199 ASP A C 1
ATOM 1568 O O . ASP A 1 199 ? -0.747 12.360 15.860 1.00 91.50 199 ASP A O 1
ATOM 1572 N N . HIS A 1 200 ? -1.057 10.740 17.365 1.00 91.94 200 HIS A N 1
ATOM 1573 C CA . HIS A 1 200 ? -2.535 10.682 17.279 1.00 91.94 200 HIS A CA 1
ATOM 1574 C C . HIS A 1 200 ? -3.109 10.098 15.972 1.00 91.94 200 HIS A C 1
ATOM 1576 O O . HIS A 1 200 ? -4.286 10.274 15.663 1.00 91.94 200 HIS A O 1
ATOM 1582 N N . GLY A 1 201 ? -2.319 9.343 15.220 1.00 94.38 201 GLY A N 1
ATOM 1583 C CA . GLY A 1 201 ? -2.765 8.571 14.066 1.00 94.38 201 GLY A CA 1
ATOM 1584 C C . GLY A 1 201 ? -2.423 7.089 14.167 1.00 94.38 201 GLY A C 1
ATOM 1585 O O . GLY A 1 201 ? -1.716 6.627 15.070 1.00 94.38 201 GLY A O 1
ATOM 1586 N N . LEU A 1 202 ? -2.934 6.325 13.206 1.00 95.88 202 LEU A N 1
ATOM 1587 C CA . LEU A 1 202 ? -2.580 4.926 13.002 1.00 95.88 202 LEU A CA 1
ATOM 1588 C C . LEU A 1 202 ? -1.632 4.785 11.819 1.00 95.88 202 LEU A C 1
ATOM 1590 O O . LEU A 1 202 ? -1.813 5.421 10.782 1.00 95.88 202 LEU A O 1
ATOM 1594 N N . LEU A 1 203 ? -0.661 3.885 11.961 1.00 95.06 203 LEU A N 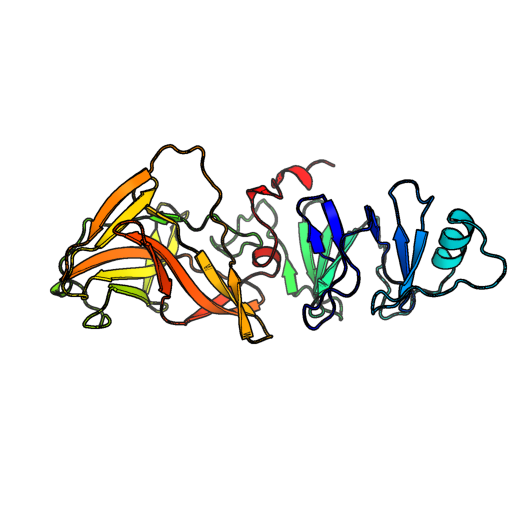1
ATOM 1595 C CA . LEU A 1 203 ? 0.175 3.444 10.853 1.00 95.06 203 LEU A CA 1
ATOM 1596 C C . LEU A 1 203 ? -0.471 2.209 10.216 1.00 95.06 203 LEU A C 1
ATOM 1598 O O . LEU A 1 203 ? -0.469 1.116 10.790 1.00 95.06 203 LEU A O 1
ATOM 1602 N N . MET A 1 204 ? -1.055 2.387 9.036 1.00 97.06 204 MET A N 1
ATOM 1603 C CA . MET A 1 204 ? -1.695 1.324 8.255 1.00 97.06 204 MET A CA 1
ATOM 1604 C C . MET A 1 204 ? -1.080 1.273 6.857 1.00 97.06 204 MET A C 1
ATOM 1606 O O . MET A 1 204 ? -0.205 2.064 6.530 1.00 97.06 204 MET A O 1
ATOM 1610 N N . ARG A 1 205 ? -1.478 0.300 6.036 1.00 97.06 205 ARG A N 1
ATOM 1611 C CA . ARG A 1 205 ? -1.118 0.293 4.613 1.00 97.06 205 ARG A CA 1
ATOM 1612 C C . ARG A 1 205 ? -2.340 0.074 3.754 1.00 97.06 205 ARG A C 1
ATOM 1614 O O . ARG A 1 205 ? -3.032 -0.933 3.911 1.00 97.06 205 ARG A O 1
ATOM 1621 N N . MET A 1 206 ? -2.541 0.952 2.791 1.00 98.06 206 MET A N 1
ATOM 1622 C CA . MET A 1 206 ? -3.356 0.669 1.627 1.00 98.06 206 MET A CA 1
ATOM 1623 C C . MET A 1 206 ? -2.660 -0.396 0.776 1.00 98.06 206 MET A C 1
ATOM 1625 O O . MET A 1 206 ? -1.457 -0.335 0.508 1.00 98.06 206 MET A O 1
ATOM 1629 N N . GLN A 1 207 ? -3.428 -1.393 0.357 1.00 98.31 207 GLN A N 1
ATOM 1630 C CA . GLN A 1 207 ? -3.004 -2.417 -0.581 1.00 98.31 207 GLN A CA 1
ATOM 1631 C C . GLN A 1 207 ? -3.833 -2.322 -1.855 1.00 98.31 207 GLN A C 1
ATOM 1633 O O . GLN A 1 207 ? -5.036 -2.073 -1.791 1.00 98.31 207 GLN A O 1
ATOM 1638 N N . ALA A 1 208 ? -3.205 -2.600 -2.991 1.00 97.62 208 ALA A N 1
ATOM 1639 C CA . ALA A 1 208 ? -3.862 -2.760 -4.277 1.00 97.62 208 ALA A CA 1
ATOM 1640 C C . ALA A 1 208 ? -3.771 -4.208 -4.760 1.00 97.62 208 ALA A C 1
ATOM 1642 O O . ALA A 1 208 ? -2.757 -4.883 -4.557 1.00 97.62 208 ALA A O 1
ATOM 1643 N N . LYS A 1 209 ? -4.831 -4.679 -5.417 1.00 96.81 209 LYS A N 1
ATOM 1644 C CA . LYS A 1 209 ? -4.876 -6.002 -6.038 1.00 96.81 209 LYS A CA 1
ATOM 1645 C C . LYS A 1 209 ? -4.253 -5.936 -7.433 1.00 96.81 209 LYS A C 1
ATOM 1647 O O . LYS A 1 209 ? -4.676 -5.156 -8.285 1.00 96.81 209 LYS A O 1
ATOM 1652 N N . THR A 1 210 ? -3.226 -6.726 -7.693 1.00 89.12 210 THR A N 1
ATOM 1653 C CA . THR A 1 210 ? -2.575 -6.778 -9.005 1.00 89.12 210 THR A CA 1
ATOM 1654 C C . THR A 1 210 ? -3.459 -7.501 -10.021 1.00 89.12 210 THR A C 1
ATOM 1656 O O . THR A 1 210 ? -4.422 -8.188 -9.677 1.00 89.12 210 THR A O 1
ATOM 1659 N N . ASN A 1 211 ? -3.089 -7.410 -11.298 1.00 81.94 211 ASN A N 1
ATOM 1660 C CA . ASN A 1 211 ? -3.696 -8.204 -12.369 1.00 81.94 211 ASN A CA 1
ATOM 1661 C C . ASN A 1 211 ? -3.503 -9.724 -12.193 1.00 81.94 211 ASN A C 1
ATOM 1663 O O . ASN A 1 211 ? -4.266 -10.499 -12.762 1.00 81.94 211 ASN A O 1
ATOM 1667 N N . THR A 1 212 ? -2.514 -10.155 -11.402 1.00 79.44 212 THR A N 1
ATOM 1668 C CA . THR A 1 212 ? -2.321 -11.559 -11.002 1.00 79.44 212 THR A CA 1
ATOM 1669 C C . THR A 1 212 ? -3.217 -11.979 -9.833 1.00 79.44 212 THR A C 1
ATOM 1671 O O . THR A 1 212 ? -3.264 -13.158 -9.504 1.00 79.44 212 THR A O 1
ATOM 1674 N N . GLY A 1 213 ? -3.949 -11.039 -9.223 1.00 87.25 213 GLY A N 1
ATOM 1675 C CA . GLY A 1 213 ? -4.805 -11.275 -8.059 1.00 87.25 213 GLY A CA 1
ATOM 1676 C C . GLY A 1 213 ? -4.099 -11.113 -6.708 1.00 87.25 213 GLY A C 1
ATOM 1677 O O . GLY A 1 213 ? -4.756 -11.241 -5.673 1.00 87.25 213 GLY A O 1
ATOM 1678 N N . ASP A 1 214 ? -2.802 -10.796 -6.705 1.00 92.69 214 ASP A N 1
ATOM 1679 C CA . ASP A 1 214 ? -1.998 -10.626 -5.494 1.00 92.69 214 ASP A CA 1
ATOM 1680 C C . ASP A 1 214 ? -2.230 -9.257 -4.853 1.00 92.69 214 ASP A C 1
ATOM 1682 O O . ASP A 1 214 ? -2.417 -8.255 -5.536 1.00 92.69 214 ASP A O 1
ATOM 1686 N N . TRP A 1 215 ? -2.140 -9.177 -3.528 1.00 96.75 215 TRP A N 1
ATOM 1687 C CA . TRP A 1 215 ? -2.192 -7.900 -2.816 1.00 96.75 215 TRP A CA 1
ATOM 1688 C C . TRP A 1 215 ? -0.793 -7.317 -2.633 1.00 96.75 215 TRP A C 1
ATOM 1690 O O . TRP A 1 215 ? 0.099 -7.984 -2.104 1.00 96.75 215 TRP A O 1
ATOM 1700 N N . ARG A 1 216 ? -0.607 -6.059 -3.035 1.00 95.19 216 ARG A N 1
ATOM 1701 C CA . ARG A 1 216 ? 0.652 -5.316 -2.890 1.00 95.19 216 ARG A CA 1
ATOM 1702 C C . ARG A 1 216 ? 0.431 -4.042 -2.096 1.00 95.19 216 ARG A C 1
ATOM 1704 O O . ARG A 1 216 ? -0.553 -3.347 -2.322 1.00 95.19 216 ARG A O 1
ATOM 1711 N N . ASP A 1 217 ? 1.350 -3.751 -1.183 1.00 96.31 217 ASP A N 1
ATOM 1712 C CA . ASP A 1 217 ? 1.354 -2.499 -0.426 1.00 96.31 217 ASP A CA 1
ATOM 1713 C C . ASP A 1 217 ? 1.647 -1.336 -1.390 1.00 96.31 217 ASP A C 1
ATOM 1715 O O . ASP A 1 217 ? 2.612 -1.396 -2.154 1.00 96.31 217 ASP A O 1
ATOM 1719 N N . ILE A 1 218 ? 0.806 -0.300 -1.364 1.00 95.44 218 ILE A N 1
ATOM 1720 C CA . ILE A 1 218 ? 0.987 0.941 -2.145 1.00 95.44 218 ILE A CA 1
ATOM 1721 C C . ILE A 1 218 ? 1.318 2.151 -1.264 1.00 95.44 218 ILE A C 1
ATOM 1723 O O . ILE A 1 218 ? 1.406 3.280 -1.738 1.00 95.44 218 ILE A O 1
ATOM 1727 N N . GLU A 1 219 ? 1.510 1.888 0.022 1.00 95.25 219 GLU A N 1
ATOM 1728 C CA . GLU A 1 219 ? 1.957 2.824 1.039 1.00 95.25 219 GLU A CA 1
ATOM 1729 C C . GLU A 1 219 ? 3.143 2.218 1.773 1.00 95.25 219 GLU A C 1
ATOM 1731 O O . GLU A 1 219 ? 3.223 1.000 1.983 1.00 95.25 219 GLU A O 1
ATOM 1736 N N . ASP A 1 220 ? 4.046 3.088 2.198 1.00 91.12 220 ASP A N 1
ATOM 1737 C CA . ASP A 1 220 ? 5.175 2.720 3.029 1.00 91.12 220 ASP A CA 1
ATOM 1738 C C . ASP A 1 220 ? 4.865 3.041 4.496 1.00 91.12 220 ASP A C 1
ATOM 1740 O O . ASP A 1 220 ? 4.139 3.979 4.815 1.00 91.12 220 ASP A O 1
ATOM 1744 N N . ILE A 1 221 ? 5.433 2.266 5.414 1.00 87.88 221 ILE A N 1
ATOM 1745 C CA . ILE A 1 221 ? 5.510 2.675 6.819 1.00 87.88 221 ILE A CA 1
ATOM 1746 C C . ILE A 1 221 ? 6.983 2.925 7.066 1.00 87.88 221 ILE A C 1
ATOM 1748 O O . ILE A 1 221 ? 7.714 2.045 7.532 1.00 87.88 221 ILE A O 1
ATOM 1752 N N . ALA A 1 222 ? 7.421 4.120 6.686 1.00 75.31 222 ALA A N 1
ATOM 1753 C CA . ALA A 1 222 ? 8.759 4.556 7.008 1.00 75.31 222 ALA A CA 1
ATOM 1754 C C . ALA A 1 222 ? 8.898 4.613 8.528 1.00 75.31 222 ALA A C 1
ATOM 1756 O O . ALA A 1 222 ? 8.027 5.114 9.242 1.00 75.31 222 ALA A O 1
ATOM 1757 N N . ARG A 1 223 ? 9.994 4.051 9.036 1.00 65.31 223 ARG A N 1
ATOM 1758 C CA . ARG A 1 223 ? 10.311 4.141 10.458 1.00 65.31 223 ARG A CA 1
ATOM 1759 C C . ARG A 1 223 ? 10.737 5.578 10.736 1.00 65.31 223 ARG A C 1
ATOM 1761 O O . ARG A 1 223 ? 11.883 5.933 10.478 1.00 65.31 223 ARG A O 1
ATOM 1768 N N . GLY A 1 224 ? 9.809 6.395 11.230 1.00 65.56 224 GLY A N 1
ATOM 1769 C CA . GLY A 1 224 ? 10.141 7.689 11.820 1.00 65.56 224 GLY A CA 1
ATOM 1770 C C . GLY A 1 224 ? 11.138 7.523 12.973 1.00 65.56 224 GLY A C 1
ATOM 1771 O O . GLY A 1 224 ? 11.322 6.421 13.499 1.00 65.56 224 GLY A O 1
ATOM 1772 N N . CYS A 1 225 ? 11.782 8.617 13.377 1.00 66.75 225 CYS A N 1
ATOM 1773 C CA . CYS A 1 225 ? 12.877 8.661 14.356 1.00 66.75 225 CYS A CA 1
ATOM 1774 C C . CYS A 1 225 ? 12.472 8.327 15.816 1.00 66.75 225 CYS A C 1
ATOM 1776 O O . CYS A 1 225 ? 13.084 8.829 16.752 1.00 66.75 225 CYS A O 1
ATOM 1778 N N . GLY A 1 226 ? 11.462 7.478 16.032 1.00 67.44 226 GLY A N 1
ATOM 1779 C CA . GLY A 1 226 ? 11.132 6.867 17.325 1.00 67.44 226 GLY A CA 1
ATOM 1780 C C . GLY A 1 226 ? 10.348 7.733 18.314 1.00 67.44 226 GLY A C 1
ATOM 1781 O O . GLY A 1 226 ? 9.920 7.212 19.340 1.00 67.44 226 GLY A O 1
ATOM 1782 N N . ASN A 1 227 ? 10.108 9.009 18.016 1.00 78.44 227 ASN A N 1
ATOM 1783 C CA . ASN A 1 227 ? 9.286 9.884 18.855 1.00 78.44 227 ASN A CA 1
ATOM 1784 C C . ASN A 1 227 ? 7.810 9.796 18.428 1.00 78.44 227 ASN A C 1
ATOM 1786 O O . ASN A 1 227 ? 7.543 9.582 17.253 1.00 78.44 227 ASN A O 1
ATOM 1790 N N . GLY A 1 228 ? 6.868 9.940 19.368 1.00 84.12 228 GLY A N 1
ATOM 1791 C CA . GLY A 1 228 ? 5.429 10.033 19.059 1.00 84.12 228 GLY A CA 1
ATOM 1792 C C . GLY A 1 228 ? 4.613 8.747 19.218 1.00 84.12 228 GLY A C 1
ATOM 1793 O O . GLY A 1 228 ? 3.395 8.775 19.041 1.00 84.12 228 GLY A O 1
ATOM 1794 N N . PHE A 1 229 ? 5.237 7.621 19.581 1.00 91.50 229 PHE A N 1
ATOM 1795 C CA . PHE A 1 229 ? 4.494 6.392 19.868 1.00 91.50 229 PHE A CA 1
ATOM 1796 C C . PHE A 1 229 ? 3.791 6.461 21.225 1.00 91.50 229 PHE A C 1
ATOM 1798 O O . PHE A 1 229 ? 4.413 6.774 22.240 1.00 91.50 229 PHE A O 1
ATOM 1805 N N . SER A 1 230 ? 2.506 6.110 21.253 1.00 94.31 230 SER A N 1
ATOM 1806 C CA . SER A 1 230 ? 1.745 5.945 22.495 1.00 94.31 230 SER A CA 1
ATOM 1807 C C . SER A 1 230 ? 0.826 4.731 22.415 1.00 94.31 230 SER A C 1
ATOM 1809 O O . SER A 1 230 ? 0.485 4.277 21.323 1.00 94.31 230 SER A O 1
ATOM 1811 N N . ASP A 1 231 ? 0.444 4.181 23.564 1.00 95.06 231 ASP A N 1
ATOM 1812 C CA . ASP A 1 231 ? -0.554 3.117 23.621 1.00 95.06 231 ASP A CA 1
ATOM 1813 C C . ASP A 1 231 ? -1.957 3.721 23.673 1.00 95.06 231 ASP A C 1
ATOM 1815 O O . ASP A 1 231 ? -2.245 4.627 24.455 1.00 95.06 231 ASP A O 1
ATOM 1819 N N . MET A 1 232 ? -2.862 3.162 22.878 1.00 96.38 232 MET A N 1
ATOM 1820 C CA . MET A 1 232 ? -4.275 3.499 22.878 1.00 96.38 232 MET A CA 1
ATOM 1821 C C . MET A 1 232 ? -5.097 2.247 23.139 1.00 96.38 232 MET A C 1
ATOM 1823 O O . MET A 1 232 ? -4.844 1.195 22.560 1.00 96.38 232 MET A O 1
ATOM 1827 N N . THR A 1 233 ? -6.111 2.362 23.996 1.00 97.44 233 THR A N 1
ATOM 1828 C CA . THR A 1 233 ? -7.046 1.267 24.271 1.00 97.44 233 THR A CA 1
ATOM 1829 C C . THR A 1 233 ? -8.430 1.605 23.742 1.00 97.44 233 THR A C 1
ATOM 1831 O O . THR A 1 233 ? -9.090 2.511 24.248 1.00 97.44 233 THR A O 1
ATOM 1834 N N . LEU A 1 234 ? -8.908 0.831 22.768 1.00 98.12 234 LEU A N 1
ATOM 1835 C CA . LEU A 1 234 ? -10.279 0.917 22.281 1.00 98.12 234 LEU A CA 1
ATOM 1836 C C . LEU A 1 234 ? -11.155 -0.079 23.045 1.00 98.12 234 LEU A C 1
ATOM 1838 O O . LEU A 1 234 ? -10.999 -1.297 22.918 1.00 98.12 234 LEU A O 1
ATOM 1842 N N . ARG A 1 235 ? -12.085 0.431 23.857 1.00 98.31 235 ARG A N 1
ATOM 1843 C CA . ARG A 1 235 ? -13.025 -0.397 24.630 1.00 98.31 235 ARG A CA 1
ATOM 1844 C C . ARG A 1 235 ? -13.965 -1.171 23.702 1.00 98.31 235 ARG A C 1
ATOM 1846 O O . ARG A 1 235 ? -14.281 -0.717 22.604 1.00 98.31 235 ARG A O 1
ATOM 1853 N N . SER A 1 236 ? -14.457 -2.320 24.166 1.00 98.25 236 SER A N 1
ATOM 1854 C CA . SER A 1 236 ? -15.545 -3.013 23.470 1.00 98.25 236 SER A CA 1
ATOM 1855 C C . SER A 1 236 ? -16.766 -2.090 23.351 1.00 98.25 236 SER A C 1
ATOM 1857 O O . SER A 1 236 ? -17.057 -1.296 24.249 1.00 98.25 236 SER A O 1
ATOM 1859 N N . GLY A 1 237 ? -17.455 -2.157 22.217 1.00 98.25 237 GLY A N 1
ATOM 1860 C CA . GLY A 1 237 ? -18.568 -1.277 21.884 1.00 98.25 237 GLY A CA 1
ATOM 1861 C C . GLY A 1 237 ? -18.158 0.149 21.513 1.00 98.25 237 GLY A C 1
ATOM 1862 O O . GLY A 1 237 ? -19.034 1.007 21.498 1.00 98.25 237 GLY A O 1
ATOM 1863 N N . HIS A 1 238 ? -16.883 0.422 21.214 1.00 98.62 238 HIS A N 1
ATOM 1864 C CA . HIS A 1 238 ? -16.415 1.736 20.748 1.00 98.62 238 HIS A CA 1
ATOM 1865 C C . HIS A 1 238 ? -15.773 1.660 19.357 1.00 98.62 238 HIS A C 1
ATOM 1867 O O . HIS A 1 238 ? -15.373 0.585 18.898 1.00 98.62 238 HIS A O 1
ATOM 1873 N N . TYR A 1 239 ? -15.678 2.805 18.686 1.00 98.62 239 TYR A N 1
ATOM 1874 C CA . TYR A 1 239 ? -15.019 2.958 17.396 1.00 98.62 239 TYR A CA 1
ATOM 1875 C C . TYR A 1 239 ? -14.160 4.225 17.329 1.00 98.62 239 TYR A C 1
ATOM 1877 O O . TYR A 1 239 ? -14.359 5.161 18.100 1.00 98.62 239 TYR A O 1
ATOM 1885 N N . LEU A 1 240 ? -13.222 4.230 16.383 1.00 98.25 240 LEU A N 1
ATOM 1886 C CA . LEU A 1 240 ? -12.462 5.394 15.938 1.00 98.25 240 LEU A CA 1
ATOM 1887 C C . LEU A 1 240 ? -12.887 5.797 14.536 1.00 98.25 240 LEU A C 1
ATOM 1889 O O . LEU A 1 240 ? -13.108 4.937 13.677 1.00 98.25 240 LEU A O 1
ATOM 1893 N N . HIS A 1 241 ? -12.950 7.105 14.317 1.00 97.19 241 HIS A N 1
ATOM 1894 C CA . HIS A 1 241 ? -13.141 7.714 13.010 1.00 97.19 241 HIS A CA 1
ATOM 1895 C C . HIS A 1 241 ? -11.782 8.153 12.459 1.00 97.19 241 HIS A C 1
ATOM 1897 O O . HIS A 1 241 ? -11.064 8.930 13.084 1.00 97.19 241 HIS A O 1
ATOM 1903 N N . LEU A 1 242 ? -11.441 7.628 11.285 1.00 96.31 242 LEU A N 1
ATOM 1904 C CA . LEU A 1 242 ? -10.245 7.935 10.507 1.00 96.31 242 LEU A CA 1
ATOM 1905 C C . LEU A 1 242 ? -10.640 8.406 9.099 1.00 96.31 242 LEU A C 1
ATOM 1907 O O . LEU A 1 242 ? -11.725 8.083 8.600 1.00 96.31 242 LEU A O 1
ATOM 1911 N N . THR A 1 243 ? -9.708 9.049 8.404 1.00 94.81 243 THR A N 1
ATOM 1912 C CA . THR A 1 243 ? -9.801 9.270 6.955 1.00 94.81 243 THR A CA 1
ATOM 1913 C C . THR A 1 243 ? -8.726 8.457 6.244 1.00 94.81 243 THR A C 1
ATOM 1915 O O . THR A 1 243 ? -7.559 8.522 6.619 1.00 94.81 243 THR A O 1
ATOM 1918 N N . SER A 1 244 ? -9.099 7.704 5.208 1.00 94.75 244 SER A N 1
ATOM 1919 C CA . SER A 1 244 ? -8.140 7.012 4.338 1.00 94.75 244 SER A CA 1
ATOM 1920 C C . SER A 1 244 ? -7.977 7.731 3.001 1.00 94.75 244 SER A C 1
ATOM 1922 O O . SER A 1 244 ? -8.963 8.279 2.496 1.00 94.75 244 SER A O 1
ATOM 1924 N N . PRO A 1 245 ? -6.792 7.678 2.377 1.00 93.38 245 PRO A N 1
ATOM 1925 C CA . PRO A 1 245 ? -6.547 8.359 1.120 1.00 93.38 245 PRO A CA 1
ATOM 1926 C C . PRO A 1 245 ? -7.415 7.822 -0.015 1.00 93.38 245 PRO A C 1
ATOM 1928 O O . PRO A 1 245 ? -7.780 6.647 -0.095 1.00 93.38 245 PRO A O 1
ATOM 1931 N N . ALA A 1 246 ? -7.734 8.737 -0.916 1.00 94.06 246 ALA A N 1
ATOM 1932 C CA . ALA A 1 246 ? -8.610 8.538 -2.049 1.00 94.06 246 ALA A CA 1
ATOM 1933 C C . ALA A 1 246 ? -7.816 8.424 -3.345 1.00 94.06 246 ALA A C 1
ATOM 1935 O O . ALA A 1 246 ? -7.945 9.278 -4.220 1.00 94.06 246 ALA A O 1
ATOM 1936 N N . TYR A 1 247 ? -6.978 7.393 -3.453 1.00 93.50 247 TYR A N 1
ATOM 1937 C CA . TYR A 1 247 ? -6.075 7.271 -4.592 1.00 93.50 247 TYR A CA 1
ATOM 1938 C C . TYR A 1 247 ? -6.797 7.322 -5.939 1.00 93.50 247 TYR A C 1
ATOM 1940 O O . TYR A 1 247 ? -7.802 6.640 -6.185 1.00 93.50 247 TYR A O 1
ATOM 1948 N N . SER A 1 248 ? -6.238 8.153 -6.810 1.00 90.81 248 SER A N 1
ATOM 1949 C CA . SER A 1 248 ? -6.577 8.253 -8.218 1.00 90.81 248 SER A CA 1
ATOM 1950 C C . SER A 1 248 ? -5.353 7.875 -9.037 1.00 90.81 248 SER A C 1
ATOM 1952 O O . SER A 1 248 ? -4.225 8.128 -8.634 1.00 90.81 248 SER A O 1
ATOM 1954 N N . GLY A 1 249 ? -5.576 7.258 -10.189 1.00 89.19 249 GLY A N 1
ATOM 1955 C CA . GLY A 1 249 ? -4.490 6.965 -11.108 1.00 89.19 249 GLY A CA 1
ATOM 1956 C C . GLY A 1 249 ? -4.951 6.206 -12.339 1.00 89.19 249 GLY A C 1
ATOM 1957 O O . GLY A 1 249 ? -6.142 5.918 -12.518 1.00 89.19 249 GLY A O 1
ATOM 1958 N N . ALA A 1 250 ? -3.988 5.878 -13.194 1.00 83.69 250 ALA A N 1
ATOM 1959 C CA . ALA A 1 250 ? -4.243 5.246 -14.485 1.00 83.69 250 ALA A CA 1
ATOM 1960 C C . ALA A 1 250 ? -4.722 3.787 -14.382 1.00 83.69 250 ALA A C 1
ATOM 1962 O O . ALA A 1 250 ? -5.437 3.304 -15.261 1.00 83.69 250 ALA A O 1
ATOM 1963 N N . ILE A 1 251 ? -4.357 3.067 -13.317 1.00 85.44 251 ILE A N 1
ATOM 1964 C CA . ILE A 1 251 ? -4.679 1.646 -13.152 1.00 85.44 251 ILE A CA 1
ATOM 1965 C C . ILE A 1 251 ? -5.905 1.505 -12.252 1.00 85.44 251 ILE A C 1
ATOM 1967 O O . ILE A 1 251 ? -5.826 1.762 -11.053 1.00 85.44 251 ILE A O 1
ATOM 1971 N N . LYS A 1 252 ? -7.033 1.043 -12.805 1.00 93.06 252 LYS A N 1
ATOM 1972 C CA . LYS A 1 252 ? -8.200 0.630 -12.007 1.00 93.06 252 LYS A CA 1
ATOM 1973 C C . LYS A 1 252 ? -7.917 -0.695 -11.294 1.00 93.06 252 LYS A C 1
ATOM 1975 O O . LYS A 1 252 ? -7.382 -1.621 -11.900 1.00 93.06 252 LYS A O 1
ATOM 1980 N N . THR A 1 253 ? -8.266 -0.789 -10.013 1.00 96.56 253 THR A N 1
ATOM 1981 C CA . THR A 1 253 ? -7.984 -1.964 -9.173 1.00 96.56 253 THR A CA 1
ATOM 1982 C C . THR A 1 253 ? -8.936 -2.045 -7.970 1.00 96.56 253 THR A C 1
ATOM 1984 O O . THR A 1 253 ? -9.699 -1.116 -7.704 1.00 96.56 253 THR A O 1
ATOM 1987 N N . LYS A 1 254 ? -8.884 -3.159 -7.230 1.00 98.38 254 LYS A N 1
ATOM 1988 C CA . LYS A 1 254 ? -9.450 -3.273 -5.885 1.00 98.38 254 LYS A CA 1
ATOM 1989 C C . LYS A 1 254 ? -8.423 -2.824 -4.851 1.00 98.38 254 LYS A C 1
ATOM 1991 O O . LYS A 1 254 ? -7.253 -3.200 -4.926 1.00 98.38 254 LYS A O 1
ATOM 1996 N N . LEU A 1 255 ? -8.885 -2.065 -3.870 1.00 98.50 255 LEU A N 1
ATOM 1997 C CA . LEU A 1 255 ? -8.117 -1.589 -2.732 1.00 98.50 255 LEU A CA 1
ATOM 1998 C C . LEU A 1 255 ? -8.624 -2.226 -1.434 1.00 98.50 255 LEU A C 1
ATOM 2000 O O . LEU A 1 255 ? -9.780 -2.646 -1.346 1.00 98.50 255 LEU A O 1
ATOM 2004 N N . ARG A 1 256 ? -7.751 -2.291 -0.428 1.00 98.56 256 ARG A N 1
ATOM 2005 C CA . ARG A 1 256 ? -8.102 -2.573 0.972 1.00 98.56 256 ARG A CA 1
ATOM 2006 C C . ARG A 1 256 ? -7.056 -1.975 1.907 1.00 98.56 256 ARG A C 1
ATOM 2008 O O . ARG A 1 256 ? -5.894 -1.860 1.530 1.00 98.56 256 ARG A O 1
ATOM 2015 N N . LEU A 1 257 ? -7.434 -1.686 3.143 1.00 98.56 257 LEU A N 1
ATOM 2016 C CA . LEU A 1 257 ? -6.493 -1.344 4.205 1.00 98.56 257 LEU A CA 1
ATOM 2017 C C . LEU A 1 257 ? -6.025 -2.596 4.945 1.00 98.56 257 LEU A C 1
ATOM 2019 O O . LEU A 1 257 ? -6.811 -3.508 5.206 1.00 98.56 257 LEU A O 1
ATOM 2023 N N . ARG A 1 258 ? -4.750 -2.604 5.330 1.00 98.44 258 ARG A N 1
ATOM 2024 C CA . ARG A 1 258 ? -4.136 -3.546 6.266 1.00 98.44 258 ARG A CA 1
ATOM 2025 C C . ARG A 1 258 ? -3.712 -2.790 7.518 1.00 98.44 258 ARG A C 1
ATOM 2027 O O . ARG A 1 258 ? -2.869 -1.898 7.437 1.00 98.44 258 ARG A O 1
ATOM 2034 N N . PHE A 1 259 ? -4.226 -3.204 8.671 1.00 98.06 259 PHE A N 1
ATOM 2035 C CA . PHE A 1 259 ? -3.773 -2.715 9.969 1.00 98.06 259 PHE A CA 1
ATOM 2036 C C . PHE A 1 259 ? -3.113 -3.848 10.746 1.00 98.06 259 PHE A C 1
ATOM 2038 O O . PHE A 1 259 ? -3.722 -4.896 10.966 1.00 98.06 259 PHE A O 1
ATOM 2045 N N . THR A 1 260 ? -1.863 -3.630 11.152 1.00 97.38 260 THR A N 1
ATOM 2046 C CA . THR A 1 260 ? -1.100 -4.557 11.988 1.00 97.38 260 THR A CA 1
ATOM 2047 C C . THR A 1 260 ? -0.844 -3.893 13.331 1.00 97.38 260 THR A C 1
ATOM 2049 O O . THR A 1 260 ? -0.341 -2.775 13.372 1.00 97.38 260 THR A O 1
ATOM 2052 N N . TYR A 1 261 ? -1.169 -4.583 14.419 1.00 95.69 261 TYR A N 1
ATOM 2053 C CA . TYR A 1 261 ? -1.014 -4.068 15.777 1.00 95.69 261 TYR A CA 1
ATOM 2054 C C . TYR A 1 261 ? -0.515 -5.158 16.722 1.00 95.69 261 TYR A C 1
ATOM 2056 O O . TYR A 1 261 ? -0.677 -6.350 16.452 1.00 95.69 261 TYR A O 1
ATOM 2064 N N . VAL A 1 262 ? 0.093 -4.750 17.834 1.00 92.94 262 VAL A N 1
ATOM 2065 C CA . VAL A 1 262 ? 0.508 -5.658 18.905 1.00 92.94 262 VAL A CA 1
ATOM 2066 C C . VAL A 1 262 ? -0.452 -5.508 20.073 1.00 92.94 262 VAL A C 1
ATOM 2068 O O . VAL A 1 262 ? -0.692 -4.400 20.535 1.00 92.94 262 VAL A O 1
ATOM 2071 N N . SER A 1 263 ? -0.991 -6.624 20.555 1.00 89.06 263 SER A N 1
ATOM 2072 C CA . SER A 1 263 ? -1.844 -6.664 21.742 1.00 89.06 263 SER A CA 1
ATOM 2073 C C . SER A 1 263 ? -1.420 -7.829 22.622 1.00 89.06 263 SER A C 1
ATOM 2075 O O . SER A 1 263 ? -1.223 -8.938 22.126 1.00 89.06 263 SER A O 1
ATOM 2077 N N . TYR A 1 264 ? -1.199 -7.576 23.914 1.00 87.81 264 TYR A N 1
ATOM 2078 C CA . TYR A 1 264 ? -0.685 -8.576 24.863 1.00 87.81 264 TYR A CA 1
ATOM 2079 C C . TYR A 1 264 ? 0.560 -9.331 24.346 1.00 87.81 264 TYR A C 1
ATOM 2081 O O . TYR A 1 264 ? 0.672 -10.550 24.471 1.00 87.81 264 TYR A O 1
ATOM 2089 N N . GLY A 1 265 ? 1.483 -8.605 23.702 1.00 90.69 265 GLY A N 1
ATOM 2090 C CA . GLY A 1 265 ? 2.722 -9.159 23.141 1.00 90.69 265 GLY A CA 1
ATOM 2091 C C . GLY A 1 265 ? 2.550 -10.003 21.871 1.00 90.69 265 GLY A C 1
ATOM 2092 O O . GLY A 1 265 ? 3.526 -10.576 21.392 1.00 90.69 265 GLY A O 1
ATOM 2093 N N . ARG A 1 266 ? 1.340 -10.093 21.304 1.00 94.38 266 ARG A N 1
ATOM 2094 C CA . ARG A 1 266 ? 1.062 -10.836 20.067 1.00 94.38 266 ARG A CA 1
ATOM 2095 C C . ARG A 1 266 ? 0.760 -9.887 18.918 1.00 94.38 266 ARG A C 1
ATOM 2097 O O . ARG A 1 266 ? 0.030 -8.917 19.087 1.00 94.38 266 ARG A O 1
ATOM 2104 N N . SER A 1 267 ? 1.324 -10.180 17.747 1.00 96.69 267 SER A N 1
ATOM 2105 C CA . SER A 1 267 ? 1.025 -9.446 16.517 1.00 96.69 267 SER A CA 1
ATOM 2106 C C . SER A 1 267 ? -0.294 -9.930 15.923 1.00 96.69 267 SER A C 1
ATOM 2108 O O . SER A 1 267 ? -0.513 -11.131 15.758 1.00 96.69 267 SER A O 1
ATOM 2110 N N . HIS A 1 268 ? -1.159 -8.984 15.587 1.00 97.56 268 HIS A N 1
ATOM 2111 C CA . HIS A 1 268 ? -2.447 -9.198 14.952 1.00 97.56 268 HIS A CA 1
ATOM 2112 C C . HIS A 1 268 ? -2.506 -8.397 13.656 1.00 97.56 268 HIS A C 1
ATOM 2114 O O . HIS A 1 268 ? -1.909 -7.328 13.540 1.00 97.56 268 HIS A O 1
ATOM 2120 N N . THR A 1 269 ? -3.229 -8.907 12.661 1.00 98.12 269 THR A N 1
ATOM 2121 C CA . THR A 1 269 ? -3.498 -8.176 11.421 1.00 98.12 269 THR A CA 1
ATOM 2122 C C . THR A 1 269 ? -4.967 -8.302 11.069 1.00 98.12 269 THR A C 1
ATOM 2124 O O . THR A 1 269 ? -5.509 -9.405 11.051 1.00 98.12 269 THR A O 1
ATOM 2127 N N . ILE A 1 270 ? -5.592 -7.167 10.776 1.00 98.38 270 ILE A N 1
ATOM 2128 C CA . ILE A 1 270 ? -6.952 -7.089 10.250 1.00 98.38 270 ILE A CA 1
ATOM 2129 C C . ILE A 1 270 ? -6.941 -6.351 8.914 1.00 98.38 270 ILE A C 1
ATOM 2131 O O . ILE A 1 270 ? -6.060 -5.530 8.640 1.00 98.38 270 ILE A O 1
ATOM 2135 N N . PHE A 1 271 ? -7.932 -6.656 8.083 1.00 98.62 271 PHE A N 1
ATOM 2136 C CA . PHE A 1 271 ? -8.124 -6.030 6.783 1.00 98.62 271 PHE A CA 1
ATOM 2137 C C . PHE A 1 271 ? -9.476 -5.327 6.741 1.00 98.62 271 PHE A C 1
ATOM 2139 O O . PHE A 1 271 ? -10.421 -5.768 7.398 1.00 98.62 271 PHE A O 1
ATOM 2146 N N . SER A 1 272 ? -9.570 -4.253 5.958 1.00 98.56 272 SER A N 1
ATOM 2147 C CA . SER A 1 272 ? -10.869 -3.684 5.607 1.00 98.56 272 SER A CA 1
ATOM 2148 C C . SER A 1 272 ? -11.626 -4.563 4.611 1.00 98.56 272 SER A C 1
ATOM 2150 O O . SER A 1 272 ? -11.085 -5.518 4.049 1.00 98.56 272 SER A O 1
ATOM 2152 N N . ASN A 1 273 ? -12.869 -4.181 4.321 1.00 98.38 273 ASN A N 1
ATOM 2153 C CA . ASN A 1 273 ? -13.542 -4.580 3.089 1.00 98.38 273 ASN A CA 1
ATOM 2154 C C . ASN A 1 273 ? -12.710 -4.204 1.847 1.00 98.38 273 ASN A C 1
ATOM 2156 O O . ASN A 1 273 ? -11.952 -3.230 1.870 1.00 98.38 273 ASN A O 1
ATOM 2160 N N . GLU A 1 274 ? -12.880 -4.972 0.768 1.00 98.50 274 GLU A N 1
ATOM 2161 C CA . GLU A 1 274 ? -12.390 -4.596 -0.561 1.00 98.50 274 GLU A CA 1
ATOM 2162 C C . GLU A 1 274 ? -13.286 -3.490 -1.142 1.00 98.50 274 GLU A C 1
ATOM 2164 O O . GLU A 1 274 ? -14.506 -3.513 -0.962 1.00 98.50 274 GLU A O 1
ATOM 2169 N N . PHE A 1 275 ? -12.697 -2.536 -1.859 1.00 98.25 275 PHE A N 1
ATOM 2170 C CA . PHE A 1 275 ? -13.428 -1.476 -2.557 1.00 98.25 275 PHE A CA 1
ATOM 2171 C C . PHE A 1 275 ? -12.750 -1.113 -3.880 1.00 98.25 275 PHE A C 1
ATOM 2173 O O . PHE A 1 275 ? -11.581 -1.427 -4.093 1.00 98.25 275 PHE A O 1
ATOM 2180 N N . ASP A 1 276 ? -13.490 -0.499 -4.801 1.00 97.94 276 ASP A N 1
ATOM 2181 C CA . ASP A 1 276 ? -12.936 -0.046 -6.079 1.00 97.94 276 ASP A CA 1
ATOM 2182 C C . ASP A 1 276 ? -12.099 1.222 -5.908 1.00 97.94 276 ASP A C 1
ATOM 2184 O O . ASP A 1 276 ? -12.450 2.133 -5.158 1.00 97.94 276 ASP A O 1
ATOM 2188 N N . GLY A 1 277 ? -10.991 1.294 -6.639 1.00 96.00 277 GLY A N 1
ATOM 2189 C CA . GLY A 1 277 ? -10.120 2.458 -6.651 1.00 96.00 277 GLY A CA 1
ATOM 2190 C C . GLY A 1 277 ? -9.199 2.478 -7.859 1.00 96.00 277 GLY A C 1
ATOM 2191 O O . GLY A 1 277 ? -9.371 1.739 -8.835 1.00 96.00 277 GLY A O 1
ATOM 2192 N N . SER A 1 278 ? -8.207 3.359 -7.806 1.00 93.75 278 SER A N 1
ATOM 2193 C CA . SER A 1 278 ? -7.175 3.417 -8.831 1.00 93.75 278 SER A CA 1
ATOM 2194 C C . SER A 1 278 ? -5.845 3.889 -8.283 1.00 93.75 278 SER A C 1
ATOM 2196 O O . SER A 1 278 ? -5.819 4.611 -7.295 1.00 93.75 278 SER A O 1
ATOM 2198 N N . ILE A 1 279 ? -4.768 3.463 -8.931 1.00 93.44 279 ILE A N 1
ATOM 2199 C CA . ILE A 1 279 ? -3.390 3.769 -8.546 1.00 93.44 279 ILE A CA 1
ATOM 2200 C C . ILE A 1 279 ? -2.573 4.140 -9.778 1.00 93.44 279 ILE A C 1
ATOM 2202 O O . ILE A 1 279 ? -2.934 3.773 -10.903 1.00 93.44 279 ILE A O 1
ATOM 2206 N N . ASN A 1 280 ? -1.437 4.790 -9.568 1.00 87.12 280 ASN A N 1
ATOM 2207 C CA . ASN A 1 280 ? -0.396 4.895 -10.581 1.00 87.12 280 ASN A CA 1
ATOM 2208 C C . ASN A 1 280 ? 0.660 3.790 -10.419 1.00 87.12 280 ASN A C 1
ATOM 2210 O O . ASN A 1 280 ? 0.855 3.269 -9.315 1.00 87.12 280 ASN A O 1
ATOM 2214 N N . PRO A 1 281 ? 1.348 3.396 -11.510 1.00 81.88 281 PRO A N 1
ATOM 2215 C CA . PRO A 1 281 ? 2.302 2.287 -11.490 1.00 81.88 281 PRO A CA 1
ATOM 2216 C C . PRO A 1 281 ? 3.428 2.442 -10.459 1.00 81.88 281 PRO A C 1
ATOM 2218 O O . PRO A 1 281 ? 3.859 1.452 -9.864 1.00 81.88 281 PRO A O 1
ATOM 2221 N N . GLY A 1 282 ? 3.909 3.666 -10.236 1.00 82.94 282 GLY A N 1
ATOM 2222 C CA . GLY A 1 282 ? 4.982 3.989 -9.302 1.00 82.94 282 GLY A CA 1
ATOM 2223 C C . GLY A 1 282 ? 4.647 3.647 -7.856 1.00 82.94 282 GLY A C 1
ATOM 2224 O O . GLY A 1 282 ? 5.525 3.210 -7.114 1.00 82.94 282 GLY A O 1
ATOM 2225 N N . GLN A 1 283 ? 3.369 3.689 -7.471 1.00 89.94 283 GLN A N 1
ATOM 2226 C CA . GLN A 1 283 ? 2.937 3.319 -6.120 1.00 89.94 283 GLN A CA 1
ATOM 2227 C C . GLN A 1 283 ? 3.221 1.844 -5.771 1.00 89.94 283 GLN A C 1
ATOM 2229 O O . GLN A 1 283 ? 3.218 1.483 -4.602 1.00 89.94 283 GLN A O 1
ATOM 2234 N N . LEU A 1 284 ? 3.494 0.967 -6.744 1.00 87.44 284 LEU A N 1
ATOM 2235 C CA . LEU A 1 284 ? 3.787 -0.449 -6.477 1.00 87.44 284 LEU A CA 1
ATOM 2236 C C . LEU A 1 284 ? 5.248 -0.730 -6.087 1.00 87.44 284 LEU A C 1
ATOM 2238 O O . LEU A 1 284 ? 5.553 -1.847 -5.667 1.00 87.44 284 LEU A O 1
ATOM 2242 N N . TRP A 1 285 ? 6.162 0.225 -6.271 1.00 78.56 285 TRP A N 1
ATOM 2243 C CA . TRP A 1 285 ? 7.603 -0.025 -6.097 1.00 78.56 285 TRP A CA 1
ATOM 2244 C C . TRP A 1 285 ? 8.432 1.199 -5.680 1.00 78.56 285 TRP A C 1
ATOM 2246 O O . TRP A 1 285 ? 9.553 1.030 -5.196 1.00 78.56 285 TRP A O 1
ATOM 2256 N N . ARG A 1 286 ? 7.930 2.423 -5.866 1.00 79.31 286 ARG A N 1
ATOM 2257 C CA . ARG A 1 286 ? 8.664 3.664 -5.603 1.00 79.31 286 ARG A CA 1
ATOM 2258 C C . ARG A 1 286 ? 8.289 4.220 -4.232 1.00 79.31 286 ARG A C 1
ATOM 2260 O O . ARG A 1 286 ? 7.271 4.883 -4.115 1.00 79.31 286 ARG A O 1
ATOM 2267 N N . SER A 1 287 ? 9.114 3.995 -3.212 1.00 79.44 287 SER A N 1
ATOM 2268 C CA . SER A 1 287 ? 8.956 4.669 -1.909 1.00 79.44 287 SER A CA 1
ATOM 2269 C C . SER A 1 287 ? 9.458 6.113 -1.969 1.00 79.44 287 SER A C 1
ATOM 2271 O O . SER A 1 287 ? 10.506 6.370 -2.567 1.00 79.44 287 SER A O 1
ATOM 2273 N N . GLU A 1 288 ? 8.736 7.041 -1.335 1.00 74.38 288 GLU A N 1
ATOM 2274 C CA . GLU A 1 288 ? 9.138 8.450 -1.186 1.00 74.38 288 GLU A CA 1
ATOM 2275 C C . GLU A 1 288 ? 10.551 8.590 -0.592 1.00 74.38 288 GLU A C 1
ATOM 2277 O O . GLU A 1 288 ? 11.354 9.401 -1.047 1.00 74.38 288 GLU A O 1
ATOM 2282 N N . TRP A 1 289 ? 10.894 7.727 0.366 1.00 68.50 289 TRP A N 1
ATOM 2283 C CA . TRP A 1 289 ? 12.164 7.775 1.095 1.00 68.50 289 TRP A CA 1
ATOM 2284 C C . TRP A 1 289 ? 13.358 7.274 0.287 1.00 68.50 289 TRP A C 1
ATOM 2286 O O . TRP A 1 289 ? 14.481 7.734 0.479 1.00 68.50 289 TRP A O 1
ATOM 2296 N N . ASN A 1 290 ? 13.123 6.330 -0.625 1.00 61.50 290 ASN A N 1
ATOM 2297 C CA . ASN A 1 290 ? 14.179 5.755 -1.460 1.00 61.50 290 ASN A CA 1
ATOM 2298 C C . ASN A 1 290 ? 14.440 6.574 -2.731 1.00 61.50 290 ASN A C 1
ATOM 2300 O O . ASN A 1 290 ? 15.405 6.300 -3.441 1.00 61.50 290 ASN A O 1
ATOM 2304 N N . PHE A 1 291 ? 13.585 7.557 -3.021 1.00 57.28 291 PHE A N 1
ATOM 2305 C CA . PHE A 1 291 ? 13.665 8.401 -4.207 1.00 57.28 291 PHE A CA 1
ATOM 2306 C C . PHE A 1 291 ? 13.324 9.847 -3.839 1.00 57.28 291 PHE A C 1
ATOM 2308 O O . PHE A 1 291 ? 12.266 10.332 -4.259 1.00 57.28 291 PHE A O 1
ATOM 2315 N N . PRO A 1 292 ? 14.189 10.545 -3.073 1.00 52.84 292 PRO A N 1
ATOM 2316 C CA . PRO A 1 292 ? 13.976 11.957 -2.805 1.00 52.84 292 PRO A CA 1
ATOM 2317 C C . PRO A 1 292 ? 13.788 12.671 -4.145 1.00 52.84 292 PRO A C 1
ATOM 2319 O O . PRO A 1 292 ? 14.562 12.478 -5.087 1.00 52.84 292 PRO A O 1
ATOM 2322 N N . SER A 1 293 ? 12.724 13.468 -4.247 1.00 48.97 293 SER A N 1
ATOM 2323 C CA . SER A 1 293 ? 12.319 14.191 -5.464 1.00 48.97 293 SER A CA 1
ATOM 2324 C C . SER A 1 293 ? 13.457 14.999 -6.106 1.00 48.97 293 SER A C 1
ATOM 2326 O O . SER A 1 293 ? 13.404 15.317 -7.291 1.00 48.97 293 SER A O 1
ATOM 2328 N N . THR A 1 294 ? 14.520 15.275 -5.353 1.00 43.41 294 THR A N 1
ATOM 2329 C CA . THR A 1 294 ? 15.719 15.986 -5.787 1.00 43.41 294 THR A CA 1
ATOM 2330 C C . THR A 1 294 ? 16.628 15.216 -6.745 1.00 43.41 294 THR A C 1
ATOM 2332 O O . THR A 1 294 ? 17.383 15.867 -7.462 1.00 43.41 294 THR A O 1
ATOM 2335 N N . ASP A 1 295 ? 16.577 13.880 -6.802 1.00 42.78 295 ASP A N 1
ATOM 2336 C CA . ASP A 1 295 ? 17.517 13.101 -7.636 1.00 42.78 295 ASP A CA 1
ATOM 2337 C C . ASP A 1 295 ? 17.207 13.169 -9.143 1.00 42.78 295 ASP A C 1
ATOM 2339 O O . ASP A 1 295 ? 18.082 12.900 -9.960 1.00 42.78 295 ASP A O 1
ATOM 2343 N N . TYR A 1 296 ? 16.002 13.606 -9.525 1.00 40.81 296 TYR A N 1
ATOM 2344 C CA . TYR A 1 296 ? 15.630 13.885 -10.923 1.00 40.81 296 TYR A CA 1
ATOM 2345 C C . TYR A 1 296 ? 15.598 15.387 -11.259 1.00 40.81 296 TYR A C 1
ATOM 2347 O O . TYR A 1 296 ? 15.336 15.751 -12.404 1.00 40.81 296 TYR A O 1
ATOM 2355 N N . LEU A 1 297 ? 15.848 16.259 -10.272 1.00 34.16 297 LEU A N 1
ATOM 2356 C CA . LEU A 1 297 ? 15.771 17.721 -10.405 1.00 34.16 297 LEU A CA 1
ATOM 2357 C C . LEU A 1 297 ? 17.142 18.409 -10.450 1.00 34.16 297 LEU A C 1
ATOM 2359 O O . LEU A 1 297 ? 17.203 19.638 -10.426 1.00 34.16 297 LEU A O 1
ATOM 2363 N N . ARG A 1 298 ? 18.246 17.657 -10.520 1.00 27.53 298 ARG A N 1
ATOM 2364 C CA . ARG A 1 298 ? 19.561 18.242 -10.808 1.00 27.53 298 ARG A CA 1
ATOM 2365 C C . ARG A 1 298 ? 19.885 18.038 -12.295 1.00 27.53 298 ARG A C 1
ATOM 2367 O O . ARG A 1 298 ? 19.893 16.882 -12.715 1.00 27.53 298 ARG A O 1
ATOM 2374 N N . PRO A 1 299 ? 20.055 19.124 -13.076 1.00 30.48 299 PRO A N 1
ATOM 2375 C CA . PRO A 1 299 ? 20.420 19.048 -14.491 1.00 30.48 299 PRO A CA 1
ATOM 2376 C C . PRO A 1 299 ? 21.770 18.361 -14.716 1.00 30.48 299 PRO A C 1
ATOM 2378 O O . PRO A 1 299 ? 22.617 18.393 -13.792 1.00 30.48 299 PRO A O 1
#

Foldseek 3Di:
DDADPVRFDFDAAQLRHTQGDSPFNDWAFDAPQWIWTHHPVQFGIFIAGVSRDTDDDDPPQDTRVSVVVVRVPRHRPPQRPPDPDPNWDWDDLHPQWIWIDDPLKIFIAGVVRHTLDIDPDPVCPDQQAQDQAAAFQKKAFPDDWDFLVPPPDDDDAQAFAKAWDLPQFDADVVRVRHTFTKMKGAARNQAKFKWKDFQRIAGKFKWWQDPSRDTATLHDNPDDPPPGIDIDIRGHRIMTIITHHQHAYSAKTKMKMWGWTAGPNDIDIHIYDIDIHDHHSSSRRHHCVVCPSVVSVDD

Radius of gyration: 23.66 Å; chains: 1; bounding box: 62×43×60 Å

Secondary structure (DSSP, 8-state):
-EE-TT--EEEE-TTS-EEE-TT-SEEPPPBTTEEEEE-SSSSS-EEEETT--EEPPPTT--SHHHHHHHHHHS---TTT----STT-EEEEEETTEEEEEETTEEEEE-TT--EEEEPPPTTS--STT--SSBEE-EEEB-SS-EEGGG--S---TTSEEEEEEEEEEEE-GGGTT-EEEEEEEEE-SSS-EEEEEETTEEE-EEEEE-TTS-EEE-EE-----S-SEEEEEE-TTEEEEEEE-----SEEEEEEEEEEEEETTEEEEEE---EEEEE-GGGGT-BTTTS-GGGGS--